Protein AF-A0A9N9H779-F1 (afdb_monomer)

Foldseek 3Di:
DPDFDEAELVNQQVQLDQQRFWAAAPQFIFGCSVLRPPPDDDDDDDDDPPVVVPPDHPQPPVGPVVSSVRGSHHCRVVCVVVPDDVVVVVVRVVGTRHGYDYPPPDPPVFDEDELVRQQVQLDQQRFWEAAPQFIFGCNVVQPVDPVHNPVSSVRTSHHCNVVVVVVPDDPVVVVVRVVRTRHGYDD

Structure (mmCIF, N/CA/C/O backbone):
data_AF-A0A9N9H779-F1
#
_entry.id   AF-A0A9N9H779-F1
#
loop_
_atom_site.group_PDB
_atom_site.id
_atom_site.type_symbol
_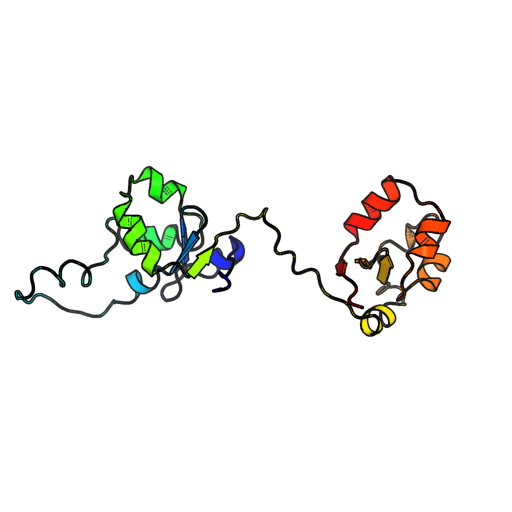atom_site.label_atom_id
_atom_site.label_alt_id
_atom_site.label_comp_id
_atom_site.label_asym_id
_atom_site.label_entity_id
_atom_site.label_seq_id
_atom_site.pdbx_PDB_ins_code
_atom_site.Cartn_x
_atom_site.Cartn_y
_atom_site.Cartn_z
_atom_site.occupancy
_atom_site.B_iso_or_equiv
_atom_site.auth_seq_id
_atom_site.auth_comp_id
_atom_site.auth_asym_id
_atom_site.auth_atom_id
_atom_site.pdbx_PDB_model_num
ATOM 1 N N . MET A 1 1 ? -19.522 -9.841 14.565 1.00 38.38 1 MET A N 1
ATOM 2 C CA . MET A 1 1 ? -18.150 -9.309 14.677 1.00 38.38 1 MET A CA 1
ATOM 3 C C . MET A 1 1 ? -18.164 -7.950 14.011 1.00 38.38 1 MET A C 1
ATOM 5 O O . MET A 1 1 ? -18.331 -7.900 12.802 1.00 38.38 1 MET A O 1
ATOM 9 N N . SER A 1 2 ? -18.152 -6.867 14.786 1.00 44.66 2 SER A N 1
ATOM 10 C CA . SER A 1 2 ? -18.157 -5.516 14.219 1.00 44.66 2 SER A CA 1
ATOM 11 C C . SER A 1 2 ? -16.781 -5.250 13.624 1.00 44.66 2 SER A C 1
ATOM 13 O O . SER A 1 2 ? -15.801 -5.189 14.363 1.00 44.66 2 SER A O 1
ATOM 15 N N . SER A 1 3 ? -16.699 -5.161 12.299 1.00 49.25 3 SER A N 1
ATOM 16 C CA . SER A 1 3 ? -15.492 -4.732 11.598 1.00 49.25 3 SER A CA 1
ATOM 17 C C . SER A 1 3 ? -15.140 -3.327 12.083 1.00 49.25 3 SER A C 1
ATOM 19 O O . SER A 1 3 ? -15.856 -2.374 11.780 1.00 49.25 3 SER A O 1
ATOM 21 N N . LYS A 1 4 ? -14.095 -3.200 12.905 1.00 65.44 4 LYS A N 1
ATOM 22 C CA . LYS A 1 4 ? -13.616 -1.893 13.359 1.00 65.44 4 LYS A CA 1
ATOM 23 C C . LYS A 1 4 ? -13.026 -1.160 12.161 1.00 65.44 4 LYS A C 1
ATOM 25 O O . LYS A 1 4 ? -12.203 -1.724 11.441 1.00 65.44 4 LYS A O 1
ATOM 30 N N . LYS A 1 5 ? -13.474 0.072 11.926 1.00 79.06 5 LYS A N 1
ATOM 31 C CA . LYS A 1 5 ? -12.928 0.922 10.868 1.00 79.06 5 LYS A CA 1
ATOM 32 C C . LYS A 1 5 ? -11.496 1.311 11.253 1.00 79.06 5 LYS A C 1
ATOM 34 O O . LYS A 1 5 ? -11.251 1.697 12.394 1.00 79.06 5 LYS A O 1
ATOM 39 N N . LEU A 1 6 ? -10.560 1.155 10.322 1.00 83.19 6 LEU A N 1
ATOM 40 C CA . LEU A 1 6 ? -9.177 1.594 10.491 1.00 83.19 6 LEU A CA 1
ATOM 41 C C . LEU A 1 6 ? -9.048 3.024 9.976 1.00 83.19 6 LEU A C 1
ATOM 43 O O . LEU A 1 6 ? -9.608 3.357 8.933 1.00 83.19 6 LEU A O 1
ATOM 47 N N . PHE A 1 7 ? -8.311 3.847 10.708 1.00 84.69 7 PHE A N 1
ATOM 48 C CA . PHE A 1 7 ? -8.101 5.252 10.390 1.00 84.69 7 PHE A CA 1
ATOM 49 C C . PHE A 1 7 ? -6.605 5.565 10.385 1.00 84.69 7 PHE A C 1
ATOM 51 O O . PHE A 1 7 ? -5.888 5.237 11.332 1.00 84.69 7 PHE A O 1
ATOM 58 N N . THR A 1 8 ? -6.132 6.195 9.312 1.00 84.00 8 THR A N 1
ATOM 59 C CA . THR A 1 8 ? -4.739 6.634 9.153 1.00 84.00 8 THR A CA 1
ATOM 60 C C . THR A 1 8 ? -4.580 8.084 9.598 1.00 84.00 8 THR A C 1
ATOM 62 O O . THR A 1 8 ? -5.557 8.820 9.665 1.00 84.00 8 THR A O 1
ATOM 65 N N . LEU A 1 9 ? -3.346 8.533 9.843 1.00 80.06 9 LEU A N 1
ATOM 66 C CA . LEU A 1 9 ? -3.072 9.949 10.137 1.00 80.06 9 LEU A CA 1
ATOM 67 C C . LEU A 1 9 ? -3.634 10.890 9.053 1.00 80.06 9 LEU A C 1
ATOM 69 O O . LEU A 1 9 ? -4.153 11.954 9.367 1.00 80.06 9 LEU A O 1
ATOM 73 N N . GLU A 1 10 ? -3.562 10.476 7.787 1.00 79.38 10 GLU A N 1
ATOM 74 C CA . GLU A 1 10 ? -4.091 11.248 6.663 1.00 79.38 10 GLU A CA 1
ATOM 75 C C . GLU A 1 10 ? -5.618 11.362 6.736 1.00 79.38 10 GLU A C 1
ATOM 77 O O . GLU A 1 10 ? -6.149 12.465 6.640 1.00 79.38 10 GLU A O 1
ATOM 82 N N . GLU A 1 11 ? -6.320 10.263 7.024 1.00 81.62 11 GLU A N 1
ATOM 83 C CA . GLU A 1 11 ? -7.774 10.276 7.224 1.00 81.62 11 GLU A CA 1
ATOM 84 C C . GLU A 1 11 ? -8.169 11.111 8.449 1.00 81.62 11 GLU A C 1
ATOM 86 O O . GLU A 1 11 ? -9.100 11.905 8.374 1.00 81.62 11 GLU A O 1
ATOM 91 N N . LEU A 1 12 ? -7.451 10.987 9.572 1.00 82.75 12 LEU A N 1
ATOM 92 C CA . LEU A 1 12 ? -7.703 11.817 10.753 1.00 82.75 12 LEU A CA 1
ATOM 93 C C . LEU A 1 12 ? -7.552 13.303 10.423 1.00 82.75 12 LEU A C 1
ATOM 95 O O . LEU A 1 12 ? -8.416 14.088 10.803 1.00 82.75 12 LEU A O 1
ATOM 99 N N . SER A 1 13 ? -6.518 13.683 9.669 1.00 79.31 13 SER A N 1
ATOM 100 C CA . SER A 1 13 ? -6.269 15.080 9.293 1.00 79.31 13 SER A CA 1
ATOM 101 C C . SER A 1 13 ? -7.383 15.719 8.454 1.00 79.31 13 SER A C 1
ATOM 103 O O . SER A 1 13 ? -7.452 16.939 8.372 1.00 79.31 13 SER A O 1
ATOM 105 N N . GLN A 1 14 ? -8.273 14.923 7.848 1.00 81.69 14 GLN A N 1
ATOM 106 C CA . GLN A 1 14 ? -9.459 15.422 7.139 1.00 81.69 14 GLN A CA 1
ATOM 107 C C . GLN A 1 14 ? -10.625 15.763 8.081 1.00 81.69 14 GLN A C 1
ATOM 109 O O . GLN A 1 14 ? -11.590 16.415 7.671 1.00 81.69 14 GLN A O 1
ATOM 114 N N . HIS A 1 15 ? -10.544 15.308 9.330 1.00 81.81 15 HIS A N 1
ATOM 115 C CA . HIS A 1 15 ? -11.543 15.458 10.379 1.00 81.81 15 HIS A CA 1
ATOM 116 C C . HIS A 1 15 ? -11.017 16.370 11.503 1.00 81.81 15 HIS A C 1
ATOM 118 O O . HIS A 1 15 ? -11.063 16.023 12.684 1.00 81.81 15 HIS A O 1
ATOM 124 N N . ASP A 1 16 ? -10.515 17.546 11.114 1.00 75.56 16 ASP A N 1
ATOM 125 C CA . ASP A 1 16 ? -9.978 18.601 11.984 1.00 75.56 16 ASP A CA 1
ATOM 126 C C . ASP A 1 16 ? -10.970 19.761 12.234 1.00 75.56 16 ASP A C 1
ATOM 128 O O . ASP A 1 16 ? -10.597 20.821 12.732 1.00 75.56 16 ASP A O 1
ATOM 132 N N . LYS A 1 17 ? -12.254 19.604 11.868 1.00 74.00 17 LYS A N 1
ATOM 133 C CA . LYS A 1 17 ? -13.209 20.728 11.769 1.00 74.00 17 LYS A CA 1
ATOM 134 C C . LYS A 1 17 ? -14.440 20.569 12.652 1.00 74.00 17 LYS A C 1
ATOM 136 O O . LYS A 1 17 ? -14.896 19.469 12.955 1.00 74.00 17 LYS A O 1
ATOM 141 N N . LYS A 1 18 ? -15.061 21.706 12.985 1.00 63.12 18 LYS A N 1
ATOM 142 C CA . LYS A 1 18 ? -16.346 21.774 13.698 1.00 63.12 18 LYS A CA 1
ATOM 143 C C . LYS A 1 18 ? -17.426 20.999 12.924 1.00 63.12 18 LYS A C 1
ATOM 145 O O . LYS A 1 18 ? -17.715 21.327 11.775 1.00 63.12 18 LYS A O 1
ATOM 150 N N . GLY A 1 19 ? -17.974 19.953 13.546 1.00 67.31 19 GLY A N 1
ATOM 151 C CA . GLY A 1 19 ? -18.925 19.003 12.945 1.00 67.31 19 GLY A CA 1
ATOM 152 C C . GLY A 1 19 ? -18.316 17.661 12.515 1.00 67.31 19 GLY A C 1
ATOM 153 O O . GLY A 1 19 ? -19.053 16.705 12.297 1.00 67.31 19 GLY A O 1
ATOM 154 N N . SER A 1 20 ? -16.987 17.551 12.432 1.00 75.25 20 SER A N 1
ATOM 155 C CA . SER A 1 20 ? -16.295 16.282 12.205 1.00 75.25 20 SER A CA 1
ATOM 156 C C . SER A 1 20 ? -14.881 16.352 12.779 1.00 75.25 20 SER A C 1
ATOM 158 O O . SER A 1 20 ? -13.942 16.707 12.073 1.00 75.25 20 SER A O 1
ATOM 160 N N . LEU A 1 21 ? -14.767 16.029 14.068 1.00 80.88 21 LEU A N 1
ATOM 161 C CA . LEU A 1 21 ? -13.553 16.172 14.865 1.00 80.88 21 LEU A CA 1
ATOM 162 C C . LEU A 1 21 ? -13.133 14.808 15.406 1.00 80.88 21 LEU A C 1
ATOM 164 O O . LEU A 1 21 ? -13.805 14.271 16.293 1.00 80.88 21 LEU A O 1
ATOM 168 N N . TYR A 1 22 ? -12.061 14.239 14.860 1.00 87.38 22 TYR A N 1
ATOM 169 C CA . TYR A 1 22 ? -11.562 12.923 15.258 1.00 87.38 22 TYR A CA 1
ATOM 170 C C . TYR A 1 22 ? -10.196 13.040 15.916 1.00 87.38 22 TYR A C 1
ATOM 172 O O . TYR A 1 22 ? -9.318 13.746 15.426 1.00 87.38 22 TYR A O 1
ATOM 180 N N . VAL A 1 23 ? -10.009 12.302 17.007 1.00 86.06 23 VAL A N 1
ATOM 181 C CA . VAL A 1 23 ? -8.747 12.263 17.747 1.00 86.06 23 VAL A CA 1
ATOM 182 C C . VAL A 1 23 ? -8.301 10.821 17.944 1.00 86.06 23 VAL A C 1
ATOM 184 O O . VAL A 1 23 ? -9.122 9.947 18.244 1.00 86.06 23 VAL A O 1
ATOM 187 N N . ALA A 1 24 ? -7.008 10.559 17.758 1.00 87.50 24 ALA A N 1
ATOM 188 C CA . ALA A 1 24 ? -6.412 9.270 18.076 1.00 87.50 24 ALA A CA 1
ATOM 189 C C . ALA A 1 24 ? -5.794 9.299 19.478 1.00 87.50 24 ALA A C 1
ATOM 191 O O . ALA A 1 24 ? -4.956 10.144 19.769 1.00 87.50 24 ALA A O 1
ATOM 192 N N . ILE A 1 25 ? -6.208 8.373 20.346 1.00 84.94 25 ILE A N 1
ATOM 193 C CA . ILE A 1 25 ? -5.664 8.211 21.700 1.00 84.94 25 ILE A CA 1
ATOM 194 C C . ILE A 1 25 ? -5.435 6.720 21.951 1.00 84.94 25 ILE A C 1
ATOM 196 O O . ILE A 1 25 ? -6.354 5.903 21.832 1.00 84.94 25 ILE A O 1
ATOM 200 N N . LYS A 1 26 ? -4.201 6.344 22.299 1.00 84.38 26 LYS A N 1
ATOM 201 C CA . LYS A 1 26 ? -3.774 4.960 22.574 1.00 84.38 26 LYS A CA 1
ATOM 202 C C . LYS A 1 26 ? -4.119 3.986 21.443 1.00 84.38 26 LYS A C 1
ATOM 204 O O . LYS A 1 26 ? -4.577 2.871 21.686 1.00 84.38 26 LYS A O 1
ATOM 209 N N . GLY A 1 27 ? -3.919 4.419 20.197 1.00 84.19 27 GLY A N 1
ATOM 210 C CA . GLY A 1 27 ? -4.180 3.591 19.017 1.00 84.19 27 GLY A CA 1
ATOM 211 C C . GLY A 1 27 ? -5.664 3.421 18.682 1.00 84.19 27 GLY A C 1
ATOM 212 O O . GLY A 1 27 ? -6.005 2.577 17.866 1.00 84.19 27 GLY A O 1
ATOM 213 N N . LYS A 1 28 ? -6.566 4.205 19.276 1.00 87.56 28 LYS A N 1
ATOM 214 C CA . LYS A 1 28 ? -8.003 4.191 18.973 1.00 87.56 28 LYS A CA 1
ATOM 215 C C . LYS A 1 28 ? -8.473 5.561 18.533 1.00 87.56 28 LYS A C 1
ATOM 217 O O . LYS A 1 28 ? -7.945 6.555 19.013 1.00 87.56 28 LYS A O 1
ATOM 222 N N . VAL A 1 29 ? -9.468 5.601 17.655 1.00 88.62 29 VAL A N 1
ATOM 223 C CA . VAL A 1 29 ? -10.046 6.851 17.154 1.00 88.62 29 VAL A CA 1
ATOM 224 C C . VAL A 1 29 ? -11.398 7.103 17.789 1.00 88.62 29 VAL A C 1
ATOM 226 O O . VAL A 1 29 ? -12.258 6.216 17.811 1.00 88.62 29 VAL A O 1
ATOM 229 N N . TYR A 1 30 ? -11.577 8.333 18.260 1.00 86.88 30 TYR A N 1
ATOM 230 C CA . TYR A 1 30 ? -12.773 8.794 18.945 1.00 86.88 30 TYR A CA 1
ATOM 231 C C . TYR A 1 30 ? -13.394 9.986 18.218 1.00 86.88 30 TYR A C 1
ATOM 233 O O . TYR A 1 30 ? -12.687 10.911 17.816 1.00 86.88 30 TYR A O 1
ATOM 241 N N . ASP A 1 31 ? -14.719 9.965 18.070 1.00 86.50 31 ASP A N 1
ATOM 242 C CA . ASP A 1 31 ? -15.492 11.097 17.557 1.00 86.50 31 ASP A CA 1
ATOM 243 C C . ASP A 1 31 ? -15.797 12.082 18.687 1.00 86.50 31 ASP A C 1
ATOM 245 O O . ASP A 1 31 ? -16.706 11.878 19.492 1.00 86.50 31 ASP A O 1
ATOM 249 N N . VAL A 1 32 ? -15.025 13.161 18.739 1.00 77.56 32 VAL A N 1
ATOM 250 C CA . VAL A 1 32 ? -15.167 14.237 19.728 1.00 77.56 32 VAL A CA 1
ATOM 251 C C . VAL A 1 32 ? -15.961 15.424 19.175 1.00 77.56 32 VAL A C 1
ATOM 253 O O . VAL A 1 32 ? -16.163 16.413 19.876 1.00 77.56 32 VAL A O 1
ATOM 256 N N . SER A 1 33 ? -16.493 15.319 17.949 1.00 76.12 33 SER A N 1
ATOM 257 C CA . SER A 1 33 ? -17.333 16.357 17.328 1.00 76.12 33 SER A CA 1
ATOM 258 C C . SER A 1 33 ? -18.551 16.727 18.182 1.00 76.12 33 SER A C 1
ATOM 260 O O . SER A 1 33 ? -18.916 17.899 18.267 1.00 76.12 33 SER A O 1
ATOM 262 N N . LYS A 1 34 ? -19.117 15.745 18.893 1.00 70.19 34 LYS A N 1
ATOM 263 C CA . LYS A 1 34 ? -20.264 15.913 19.800 1.00 70.19 34 LYS A CA 1
ATOM 264 C C . LYS A 1 34 ? -19.991 16.849 20.975 1.00 70.19 34 LYS A C 1
ATOM 266 O O . LYS A 1 34 ? -20.936 17.378 21.545 1.00 70.19 34 LYS A O 1
ATOM 271 N N . PHE A 1 35 ? -18.727 17.067 21.329 1.00 67.06 35 PHE A N 1
ATOM 272 C CA . PHE A 1 35 ? -18.348 18.010 22.381 1.00 67.06 35 PHE A CA 1
ATOM 273 C C . PHE A 1 35 ? -18.310 19.464 21.899 1.00 67.06 35 PHE A C 1
ATOM 275 O O . PHE A 1 35 ? -18.311 20.376 22.715 1.00 67.06 35 PHE A O 1
ATOM 282 N N . ILE A 1 36 ? -18.311 19.688 20.581 1.00 63.44 36 ILE A N 1
ATOM 283 C CA . ILE A 1 36 ? -18.201 21.019 19.966 1.00 63.44 36 ILE A CA 1
ATOM 284 C C . ILE A 1 36 ? -19.540 21.463 19.333 1.00 63.44 36 ILE A C 1
ATOM 286 O O . ILE A 1 36 ? -19.718 22.640 19.006 1.00 63.44 36 ILE A O 1
ATOM 290 N N . ASP A 1 37 ? -20.504 20.549 19.167 1.00 55.41 37 ASP A N 1
ATOM 291 C CA . ASP A 1 37 ? -21.746 20.802 18.419 1.00 55.41 37 ASP A CA 1
ATOM 292 C C . ASP A 1 37 ? -22.826 21.596 19.190 1.00 55.41 37 ASP A C 1
ATOM 294 O O . ASP A 1 37 ? -23.728 22.156 18.574 1.00 55.41 37 ASP A O 1
ATOM 298 N N . GLU A 1 38 ? -22.734 21.768 20.515 1.00 49.91 38 GLU A N 1
ATOM 299 C CA . GLU A 1 38 ? -23.814 22.401 21.296 1.00 49.91 38 GLU A CA 1
ATOM 300 C C . GLU A 1 38 ? -23.593 23.896 21.605 1.00 49.91 38 GLU A C 1
ATOM 302 O O . GLU A 1 38 ? -23.691 24.366 22.738 1.00 49.91 38 GLU A O 1
ATOM 307 N N . ALA A 1 39 ? -23.372 24.704 20.565 1.00 42.59 39 ALA A N 1
ATOM 308 C CA . ALA A 1 39 ? -23.595 26.150 20.658 1.00 42.59 39 ALA A CA 1
ATOM 309 C C . ALA A 1 39 ? -25.110 26.440 20.614 1.00 42.59 39 ALA A C 1
ATOM 311 O O . ALA A 1 39 ? -25.651 26.848 19.586 1.00 42.59 39 ALA A O 1
ATOM 312 N N . GLY A 1 40 ? -25.808 26.187 21.731 1.00 37.22 40 GLY A N 1
ATOM 313 C CA . GLY A 1 40 ? -27.273 26.131 21.746 1.00 37.22 40 GLY A CA 1
ATOM 314 C C . GLY A 1 40 ? -28.010 26.418 23.060 1.00 37.22 40 GLY A C 1
ATOM 315 O O . GLY A 1 40 ? -29.139 25.976 23.183 1.00 37.22 40 GLY A O 1
ATOM 316 N N . SER A 1 41 ? -27.468 27.222 23.986 1.00 43.16 41 SER A N 1
ATOM 317 C CA . SER A 1 41 ? -28.219 27.926 25.061 1.00 43.16 41 SER A CA 1
ATOM 318 C C . SER A 1 41 ? -29.001 27.095 26.116 1.00 43.16 41 SER A C 1
ATOM 320 O O . SER A 1 41 ? -30.107 26.644 25.842 1.00 43.16 41 SER A O 1
ATOM 322 N N . LYS A 1 42 ? -28.594 27.133 27.400 1.00 41.22 42 LYS A N 1
ATOM 323 C CA . LYS A 1 42 ? -29.321 27.796 28.526 1.00 41.22 42 LYS A CA 1
ATOM 324 C C . LYS A 1 42 ? -28.969 27.270 29.930 1.00 41.22 42 LYS A C 1
ATOM 326 O O . LYS A 1 42 ? -28.844 26.089 30.206 1.00 41.22 42 LYS A O 1
ATOM 331 N N . HIS A 1 43 ? -28.962 28.253 30.823 1.00 36.25 43 HIS A N 1
ATOM 332 C CA . HIS A 1 43 ? -28.923 28.260 32.283 1.00 36.25 43 HIS A CA 1
ATOM 333 C C . HIS A 1 43 ? -29.887 27.289 33.023 1.00 36.25 43 HIS A C 1
ATOM 335 O O . HIS A 1 43 ? -31.077 27.248 32.723 1.00 36.25 43 HIS A O 1
ATOM 341 N N . LEU A 1 44 ? -29.339 26.624 34.056 1.00 45.84 44 LEU A N 1
ATOM 342 C CA . LEU A 1 44 ? -29.881 26.200 35.371 1.00 45.84 44 LEU A CA 1
ATOM 343 C C . LEU A 1 44 ? -31.331 25.656 35.490 1.00 45.84 44 LEU A C 1
ATOM 345 O O . LEU A 1 44 ? -32.292 26.420 35.438 1.00 45.84 44 LEU A O 1
ATOM 349 N N . ASN A 1 45 ? -31.490 24.387 35.913 1.00 32.78 45 ASN A N 1
ATOM 350 C CA . ASN A 1 45 ? -32.532 24.022 36.891 1.00 32.78 45 ASN A CA 1
ATOM 351 C C . ASN A 1 45 ? -32.165 22.789 37.747 1.00 32.78 45 ASN A C 1
ATOM 353 O O . ASN A 1 45 ? -31.861 21.700 37.268 1.00 32.78 45 ASN A O 1
ATOM 357 N N . GLN A 1 46 ? -32.233 23.010 39.053 1.00 42.81 46 GLN A N 1
ATOM 358 C CA . GLN A 1 46 ? -31.952 22.141 40.184 1.00 42.81 46 GLN A CA 1
ATOM 359 C C . GLN A 1 46 ? -33.096 21.132 40.377 1.00 42.81 46 GLN A C 1
ATOM 361 O O . GLN A 1 46 ? -34.120 21.534 40.923 1.00 42.81 46 GLN A O 1
ATOM 366 N N . LYS A 1 47 ? -32.958 19.853 39.962 1.00 35.69 47 LYS A N 1
ATOM 367 C CA . LYS A 1 47 ? -33.767 18.736 40.535 1.00 35.69 47 LYS A CA 1
ATOM 368 C C . LYS A 1 47 ? -33.436 17.273 40.174 1.00 35.69 47 LYS A C 1
ATOM 370 O O . LYS A 1 47 ? -34.195 16.413 40.599 1.00 35.69 47 LYS A O 1
ATOM 375 N N . ASN A 1 48 ? -32.325 16.934 39.509 1.00 32.34 48 ASN A N 1
ATOM 376 C CA . ASN A 1 48 ? -31.920 15.519 39.351 1.00 32.34 48 ASN A CA 1
ATOM 377 C C . ASN A 1 48 ? -30.406 15.317 39.545 1.00 32.34 48 ASN A C 1
ATOM 379 O O . ASN A 1 48 ? -29.620 15.335 38.602 1.00 32.34 48 ASN A O 1
ATOM 383 N N . ALA A 1 49 ? -29.992 15.131 40.797 1.00 33.41 49 ALA A N 1
ATOM 384 C CA . ALA A 1 49 ? -28.608 15.268 41.258 1.00 33.41 49 ALA A CA 1
ATOM 385 C C . ALA A 1 49 ? -27.705 14.021 41.102 1.00 33.41 49 ALA A C 1
ATOM 387 O O . ALA A 1 49 ? -26.678 13.951 41.764 1.00 33.41 49 ALA A O 1
ATOM 388 N N . TYR A 1 50 ? -28.048 13.043 40.257 1.00 31.31 50 TYR A N 1
ATOM 389 C CA . TYR A 1 50 ? -27.172 11.869 40.047 1.00 31.31 50 TYR A CA 1
ATOM 390 C C . TYR A 1 50 ? -27.007 11.440 38.583 1.00 31.31 50 TYR A C 1
ATOM 392 O O . TYR A 1 50 ? -26.018 10.804 38.247 1.00 31.31 50 TYR A O 1
ATOM 400 N N . LEU A 1 51 ? -27.925 11.842 37.694 1.00 33.84 51 LEU A N 1
ATOM 401 C CA . LEU A 1 51 ? -27.852 11.546 36.254 1.00 33.84 51 LEU A CA 1
ATOM 402 C C . LEU A 1 51 ? -27.627 12.804 35.389 1.00 33.84 51 LEU A C 1
ATOM 404 O O . LEU A 1 51 ? -27.179 12.694 34.259 1.00 33.84 51 LEU A O 1
ATOM 408 N N . THR A 1 52 ? -27.846 14.004 35.944 1.00 31.14 52 THR A N 1
ATOM 409 C CA . THR A 1 52 ? -27.608 15.305 35.273 1.00 31.14 52 THR A CA 1
ATOM 410 C C . THR A 1 52 ? -26.208 15.877 35.554 1.00 31.14 52 THR A C 1
ATOM 412 O O . THR A 1 52 ? -25.914 17.004 35.174 1.00 31.14 52 THR A O 1
ATOM 415 N N . PHE A 1 53 ? -25.341 15.122 36.239 1.00 27.97 53 PHE A N 1
ATOM 416 C CA . PHE A 1 53 ? -23.927 15.480 36.426 1.00 27.97 53 PHE A CA 1
ATOM 417 C C . PHE A 1 53 ? -23.023 14.952 35.305 1.00 27.97 53 PHE A C 1
ATOM 419 O O . PHE A 1 53 ? -21.890 15.398 35.194 1.00 27.97 53 PHE A O 1
ATOM 426 N N . PHE A 1 54 ? -23.520 14.040 34.464 1.00 31.05 54 PHE A N 1
ATOM 427 C CA . PHE A 1 54 ? -22.711 13.365 33.448 1.00 31.05 54 PHE A CA 1
ATOM 428 C C . PHE A 1 54 ? -22.995 13.812 32.008 1.00 31.05 54 PHE A C 1
ATOM 430 O O . PHE A 1 54 ? -22.347 13.310 31.102 1.00 31.05 54 PHE A O 1
ATOM 437 N N . THR A 1 55 ? -23.953 14.715 31.752 1.00 33.97 55 THR A N 1
ATOM 438 C CA . THR A 1 55 ? -24.434 14.941 30.370 1.00 33.97 55 THR A CA 1
ATOM 439 C C . THR A 1 55 ? -24.738 16.389 29.968 1.00 33.97 55 THR A C 1
ATOM 441 O O . THR A 1 55 ? -25.342 16.571 28.920 1.00 33.97 55 THR A O 1
ATOM 444 N N . SER A 1 56 ? -24.365 17.426 30.732 1.00 33.44 56 SER A N 1
ATOM 445 C CA . SER A 1 56 ? -24.721 18.815 30.347 1.00 33.44 56 SER A CA 1
ATOM 446 C C . SER A 1 56 ? -23.609 19.860 30.362 1.00 33.44 56 SER A C 1
ATOM 448 O O . SER A 1 56 ? -23.917 21.019 30.142 1.00 33.44 56 SER A O 1
ATOM 450 N N . ASN A 1 57 ? -22.346 19.490 30.561 1.00 39.47 57 ASN A N 1
ATOM 451 C CA . ASN A 1 57 ? -21.204 20.358 30.241 1.00 39.47 57 ASN A CA 1
ATOM 452 C C . ASN A 1 57 ? -19.983 19.470 30.009 1.00 39.47 57 ASN A C 1
ATOM 454 O O . ASN A 1 57 ? -19.080 19.422 30.840 1.00 39.47 57 ASN A O 1
ATOM 458 N N . TYR A 1 58 ? -19.946 18.735 28.899 1.00 44.53 58 TYR A N 1
ATOM 459 C CA . TYR A 1 58 ? -18.659 18.243 28.409 1.00 44.53 58 TYR A CA 1
ATOM 460 C C . TYR A 1 58 ? -17.908 19.389 27.718 1.00 44.53 58 TYR A C 1
ATOM 462 O O . TYR A 1 58 ? -17.547 19.319 26.548 1.00 44.53 58 TYR A O 1
ATOM 470 N N . GLU A 1 59 ? -17.689 20.472 28.459 1.00 46.25 59 GLU A N 1
ATOM 471 C CA . GLU A 1 59 ? -16.582 21.361 28.160 1.00 46.25 59 GLU A CA 1
ATOM 472 C C . GLU A 1 59 ? -15.335 20.594 28.585 1.00 46.25 59 GLU A C 1
ATOM 474 O O . GLU A 1 59 ? -15.151 20.263 29.760 1.00 46.25 59 GLU A O 1
ATOM 479 N N . HIS A 1 60 ? -14.514 20.220 27.607 1.00 52.03 60 HIS A N 1
ATOM 480 C CA . HIS A 1 60 ? -13.210 19.647 27.894 1.00 52.03 60 HIS A CA 1
ATOM 481 C C . HIS A 1 60 ? -12.470 20.613 28.837 1.00 52.03 60 HIS A C 1
ATOM 483 O O . HIS A 1 60 ? -12.453 21.811 28.554 1.00 52.03 60 HIS A O 1
ATOM 489 N N . PRO A 1 61 ? -11.873 20.160 29.955 1.00 55.25 61 PRO A N 1
ATOM 490 C CA . PRO A 1 61 ? -11.298 21.058 30.963 1.00 55.25 61 PRO A CA 1
ATOM 491 C C . PRO A 1 61 ? -10.151 21.936 30.429 1.00 55.25 61 PRO A C 1
ATOM 493 O O . PRO A 1 61 ? -9.797 22.924 31.065 1.00 55.25 61 PRO A O 1
ATOM 496 N N . GLY A 1 62 ? -9.597 21.602 29.257 1.00 54.53 62 GLY A N 1
ATOM 497 C CA . GLY A 1 62 ? -8.644 22.433 28.512 1.00 54.53 62 GLY A CA 1
ATOM 498 C C . GLY A 1 62 ? -9.264 23.420 27.505 1.00 54.53 62 GLY A C 1
ATOM 499 O O . GLY A 1 62 ? -8.520 24.094 26.805 1.00 54.53 62 GLY A O 1
ATOM 500 N N . GLY A 1 63 ? -10.594 23.520 27.410 1.00 59.59 63 GLY A N 1
ATOM 501 C CA . GLY A 1 63 ? -11.320 24.358 26.445 1.00 59.59 63 GLY A CA 1
ATOM 502 C C . GLY A 1 63 ? -11.583 23.686 25.089 1.00 59.59 63 GLY A C 1
ATOM 503 O O . GLY A 1 63 ? -11.097 22.591 24.811 1.00 59.59 63 GLY A O 1
ATOM 504 N N . GLU A 1 64 ? -12.369 24.342 24.225 1.00 60.47 64 GLU A N 1
ATOM 505 C CA . GLU A 1 64 ? -12.621 23.865 22.850 1.00 60.47 64 GLU A CA 1
ATOM 506 C C . GLU A 1 64 ? -11.368 23.952 21.960 1.00 60.47 64 GLU A C 1
ATOM 508 O O . GLU A 1 64 ? -11.196 23.151 21.043 1.00 60.47 64 GLU A O 1
ATOM 513 N N . GLU A 1 65 ? -10.470 24.894 22.262 1.00 60.28 65 GLU A N 1
ATOM 514 C CA . GLU A 1 65 ? -9.281 25.206 21.462 1.00 60.28 65 GLU A CA 1
ATOM 515 C C . GLU A 1 65 ? -8.270 24.051 21.446 1.00 60.28 65 GLU A C 1
ATOM 517 O O . GLU A 1 65 ? -7.731 23.721 20.393 1.00 60.28 65 GLU A O 1
ATOM 522 N N . VAL A 1 66 ? -8.087 23.361 22.578 1.00 67.12 66 VAL A N 1
ATOM 523 C CA . VAL A 1 66 ? -7.167 22.212 22.654 1.00 67.12 66 VAL A CA 1
ATOM 524 C C . VAL A 1 66 ? -7.683 20.999 21.885 1.00 67.12 66 VAL A C 1
ATOM 526 O O . VAL A 1 66 ? -6.892 20.228 21.357 1.00 67.12 66 VAL A O 1
ATOM 529 N N . LEU A 1 67 ? -9.008 20.834 21.783 1.00 67.94 67 LEU A N 1
ATOM 530 C CA . LEU A 1 67 ? -9.593 19.746 20.998 1.00 67.94 67 LEU A CA 1
ATOM 531 C C . LEU A 1 67 ? -9.433 19.985 19.499 1.00 67.94 67 LEU A C 1
ATOM 533 O O . LEU A 1 67 ? -9.311 19.020 18.757 1.00 67.94 67 LEU A O 1
ATOM 537 N N . LEU A 1 68 ? -9.445 21.247 19.063 1.00 71.75 68 LEU A N 1
ATOM 538 C CA . LEU A 1 68 ? -9.224 21.641 17.671 1.00 71.75 68 LEU A CA 1
ATOM 539 C C . LEU A 1 68 ? -7.749 21.525 17.265 1.00 71.75 68 LEU A C 1
ATOM 541 O O . LEU A 1 68 ? -7.479 21.102 16.146 1.00 71.75 68 LEU A O 1
ATOM 545 N N . ASP A 1 69 ? -6.809 21.863 18.153 1.00 73.62 69 ASP A N 1
ATOM 546 C CA . ASP A 1 69 ? -5.368 21.750 17.859 1.00 73.62 69 ASP A CA 1
ATOM 547 C C . ASP A 1 69 ? -4.905 20.287 17.746 1.00 73.62 69 ASP A C 1
ATOM 549 O O . ASP A 1 69 ? -4.112 19.934 16.867 1.00 73.62 69 ASP A O 1
ATOM 553 N N . GLU A 1 70 ? -5.481 19.424 18.587 1.00 76.50 70 GLU A N 1
ATOM 554 C CA . GLU A 1 70 ? -5.208 17.984 18.610 1.00 76.50 70 GLU A CA 1
ATOM 555 C C . GLU A 1 70 ? -6.102 17.180 17.655 1.00 76.50 70 GLU A C 1
ATOM 557 O O . GLU A 1 70 ? -5.930 15.967 17.480 1.00 76.50 70 GLU A O 1
ATOM 562 N N . ALA A 1 71 ? -7.055 17.845 17.001 1.00 79.88 71 ALA A N 1
ATOM 563 C CA . ALA A 1 71 ? -7.897 17.211 16.008 1.00 79.88 71 ALA A CA 1
ATOM 564 C C . ALA A 1 71 ? -7.070 16.755 14.810 1.00 79.88 71 ALA A C 1
ATOM 566 O O . ALA A 1 71 ? -6.152 17.420 14.329 1.00 79.88 71 ALA A O 1
ATOM 567 N N . GLY A 1 72 ? -7.416 15.578 14.313 1.00 81.19 72 GLY A N 1
ATOM 568 C CA . GLY A 1 72 ? -6.739 14.987 13.179 1.00 81.19 72 GLY A CA 1
ATOM 569 C C . GLY A 1 72 ? -5.322 14.483 13.468 1.00 81.19 72 GLY A C 1
ATOM 570 O O . GLY A 1 72 ? -4.596 14.138 12.533 1.00 81.19 72 GLY A O 1
ATOM 571 N N . ARG A 1 73 ? -4.925 14.412 14.744 1.00 82.50 73 ARG A N 1
ATOM 572 C CA . ARG A 1 73 ? -3.605 13.952 15.188 1.00 82.50 73 ARG A CA 1
ATOM 573 C C . ARG A 1 73 ? -3.704 12.822 16.216 1.00 82.50 73 ARG A C 1
ATOM 575 O O . ARG A 1 73 ? -4.779 12.444 16.685 1.00 82.50 73 ARG A O 1
ATOM 582 N N . ASP A 1 74 ? -2.539 12.251 16.514 1.00 85.25 74 ASP A N 1
ATOM 583 C CA . ASP A 1 74 ? -2.333 11.321 17.623 1.00 85.25 74 ASP A CA 1
ATOM 584 C C . ASP A 1 74 ? -2.105 12.115 18.911 1.00 85.25 74 ASP A C 1
ATOM 586 O O . ASP A 1 74 ? -0.977 12.485 19.225 1.00 85.25 74 ASP A O 1
ATOM 590 N N . ALA A 1 75 ? -3.185 12.360 19.649 1.00 81.94 75 ALA A N 1
ATOM 591 C CA . ALA A 1 75 ? -3.179 13.068 20.927 1.00 81.94 75 ALA A CA 1
ATOM 592 C C . ALA A 1 75 ? -2.841 12.144 22.107 1.00 81.94 75 ALA A C 1
ATOM 594 O O . ALA A 1 75 ? -3.112 12.472 23.261 1.00 81.94 75 ALA A O 1
ATOM 595 N N . THR A 1 76 ? -2.296 10.950 21.839 1.00 82.88 76 THR A N 1
ATOM 596 C CA . THR A 1 76 ? -1.900 9.995 22.881 1.00 82.88 76 THR A CA 1
ATOM 597 C C . THR A 1 76 ? -0.931 10.641 23.870 1.00 82.88 76 THR A C 1
ATOM 599 O O . THR A 1 76 ? -1.150 10.550 25.074 1.00 82.88 76 THR A O 1
ATOM 602 N N . ASP A 1 77 ? 0.086 11.339 23.361 1.00 76.56 77 ASP A N 1
ATOM 603 C CA . ASP A 1 77 ? 1.107 11.997 24.182 1.00 76.56 77 ASP A CA 1
ATOM 604 C C . ASP A 1 77 ? 0.506 13.155 24.996 1.00 76.56 77 ASP A C 1
ATOM 606 O O . ASP A 1 77 ? 0.648 13.186 26.215 1.00 76.56 77 ASP A O 1
ATOM 610 N N . ALA A 1 78 ? -0.289 14.021 24.355 1.00 75.75 78 ALA A N 1
ATOM 611 C CA . ALA A 1 78 ? -0.976 15.132 25.016 1.00 75.75 78 ALA A CA 1
ATOM 612 C C . ALA A 1 78 ? -1.949 14.659 26.113 1.00 75.75 78 ALA A C 1
ATOM 614 O O . ALA A 1 78 ? -2.046 15.265 27.179 1.00 75.75 78 ALA A O 1
ATOM 615 N N . PHE A 1 79 ? -2.654 13.549 25.887 1.00 74.50 79 PHE A N 1
ATOM 616 C CA . PHE A 1 79 ? -3.573 12.973 26.866 1.00 74.50 79 PHE A CA 1
ATOM 617 C C . PHE A 1 79 ? -2.843 12.401 28.093 1.00 74.50 79 PHE A C 1
ATOM 619 O O . PHE A 1 79 ? -3.336 12.515 29.219 1.00 74.50 79 PHE A O 1
ATOM 626 N N . GLU A 1 80 ? -1.680 11.776 27.884 1.00 74.00 80 GLU A N 1
ATOM 627 C CA . GLU A 1 80 ? -0.861 11.203 28.956 1.00 74.00 80 GLU A CA 1
ATOM 628 C C . GLU A 1 80 ? -0.079 12.273 29.733 1.00 74.00 80 GLU A C 1
ATOM 630 O O . GLU A 1 80 ? -0.001 12.174 30.958 1.00 74.00 80 GLU A O 1
ATOM 635 N N . ASP A 1 81 ? 0.415 13.319 29.061 1.00 71.81 81 ASP A N 1
ATOM 636 C CA . ASP A 1 81 ? 1.148 14.439 29.674 1.00 71.81 81 ASP A CA 1
ATOM 637 C C . ASP A 1 81 ? 0.264 15.256 30.632 1.00 71.81 81 ASP A C 1
ATOM 639 O O . ASP A 1 81 ? 0.677 15.608 31.738 1.00 71.81 81 ASP A O 1
ATOM 643 N N . VAL A 1 82 ? -1.006 15.459 30.267 1.00 70.62 82 VAL A N 1
ATOM 644 C CA . VAL A 1 82 ? -1.995 16.155 31.110 1.00 70.62 82 VAL A CA 1
ATOM 645 C C . VAL A 1 82 ? -2.445 15.299 32.309 1.00 70.62 82 VAL A C 1
ATOM 647 O O . VAL A 1 82 ? -2.954 15.830 33.299 1.00 70.62 82 VAL A O 1
ATOM 650 N N . GLY A 1 83 ? -2.237 13.977 32.273 1.00 65.00 83 GLY A N 1
ATOM 651 C CA . GLY A 1 83 ? -2.547 13.080 33.389 1.00 65.00 83 GLY A CA 1
ATOM 652 C C . GLY A 1 83 ? -4.034 12.737 33.537 1.00 65.00 83 GLY A C 1
ATOM 653 O O . GLY A 1 83 ? -4.527 12.573 34.656 1.00 65.00 83 GLY A O 1
ATOM 654 N N . HIS A 1 84 ? -4.771 12.615 32.429 1.00 68.31 84 HIS A N 1
ATOM 655 C CA . HIS A 1 84 ? -6.165 12.169 32.472 1.00 68.31 84 HIS A CA 1
ATOM 656 C C . HIS A 1 84 ? -6.289 10.762 33.093 1.00 68.31 84 HIS A C 1
ATOM 658 O O . HIS A 1 84 ? -5.629 9.811 32.676 1.00 68.31 84 HIS A O 1
ATOM 664 N N . SER A 1 85 ? -7.157 10.621 34.101 1.00 68.06 85 SER A N 1
ATOM 665 C CA . SER A 1 85 ? -7.419 9.343 34.781 1.00 68.06 85 SER A CA 1
ATOM 666 C C . SER A 1 85 ? -8.113 8.331 33.856 1.00 68.06 85 SER A C 1
ATOM 668 O O . SER A 1 85 ? -8.770 8.709 32.887 1.00 68.06 85 SER A O 1
ATOM 670 N N . GLU A 1 86 ? -8.022 7.034 34.171 1.00 69.25 86 GLU A N 1
ATOM 671 C CA . GLU A 1 86 ? -8.641 5.950 33.381 1.00 69.25 86 GLU A CA 1
ATOM 672 C C . GLU A 1 86 ? -10.165 6.119 33.204 1.00 69.25 86 GLU A C 1
ATOM 674 O O . GLU A 1 86 ? -10.724 5.710 32.186 1.00 69.25 86 GLU A O 1
ATOM 679 N N . GLU A 1 87 ? -10.823 6.815 34.133 1.00 68.81 87 GLU A N 1
ATOM 680 C CA . GLU A 1 87 ? -12.241 7.196 34.066 1.00 68.81 87 GLU A CA 1
ATOM 681 C C . GLU A 1 87 ? -12.561 8.093 32.850 1.00 68.81 87 GLU A C 1
ATOM 683 O O . GLU A 1 87 ? -13.632 7.985 32.251 1.00 68.81 87 GLU A O 1
ATOM 688 N N . ALA A 1 88 ? -11.617 8.933 32.408 1.00 69.62 88 ALA A N 1
ATOM 689 C CA . ALA A 1 88 ? -11.772 9.742 31.196 1.00 69.62 88 ALA A CA 1
ATOM 690 C C . ALA A 1 88 ? -11.758 8.875 29.924 1.00 69.62 88 ALA A C 1
ATOM 692 O O . ALA A 1 88 ? -12.476 9.157 28.963 1.00 69.62 88 ALA A O 1
ATOM 693 N N . LEU A 1 89 ? -11.005 7.769 29.931 1.00 71.38 89 LEU A N 1
ATOM 694 C CA . LEU A 1 89 ? -11.021 6.795 28.837 1.00 71.38 89 LEU A CA 1
ATOM 695 C C . LEU A 1 89 ? -12.340 6.013 28.787 1.0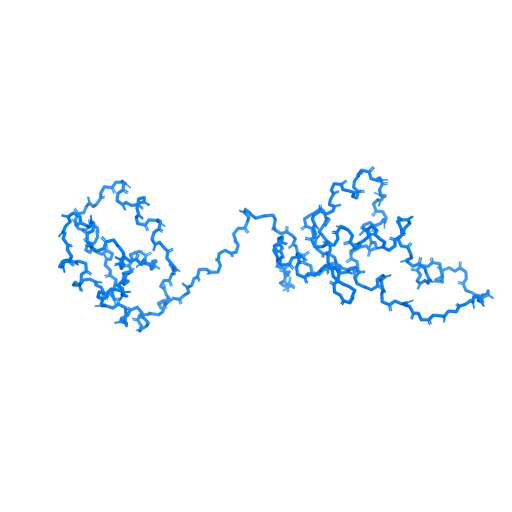0 71.38 89 LEU A C 1
ATOM 697 O O . LEU A 1 89 ? -12.761 5.618 27.702 1.00 71.38 89 LEU A O 1
ATOM 701 N N . GLU A 1 90 ? -13.015 5.783 29.919 1.00 76.00 90 GLU A N 1
ATOM 702 C CA . GLU A 1 90 ? -14.338 5.138 29.926 1.00 76.00 90 GLU A CA 1
ATOM 703 C C . GLU A 1 90 ? -15.400 5.967 29.213 1.00 76.00 90 GLU A C 1
ATOM 705 O O . GLU A 1 90 ? -16.231 5.416 28.492 1.00 76.00 90 GLU A O 1
ATOM 710 N N . ILE A 1 91 ? -15.322 7.287 29.336 1.00 73.00 91 ILE A N 1
ATOM 711 C CA . ILE A 1 91 ? -16.185 8.205 28.597 1.00 73.00 91 ILE A CA 1
ATOM 712 C C . ILE A 1 91 ? -15.873 8.124 27.097 1.00 73.00 91 ILE A C 1
ATOM 714 O O . ILE A 1 91 ? -16.781 7.979 26.275 1.00 73.00 91 ILE A O 1
ATOM 718 N N . LEU A 1 92 ? -14.585 8.159 26.740 1.00 74.56 92 LEU A N 1
ATOM 719 C CA . LEU A 1 92 ? -14.136 8.072 25.350 1.00 74.56 92 LEU A CA 1
ATOM 720 C C . LEU A 1 92 ? -14.519 6.737 24.702 1.00 74.56 92 LEU A C 1
ATOM 722 O O . LEU A 1 92 ? -14.865 6.720 23.527 1.00 74.56 92 LEU A O 1
ATOM 726 N N . LYS A 1 93 ? -14.576 5.624 25.446 1.00 77.50 93 LYS A N 1
ATOM 727 C CA . LYS A 1 93 ? -15.056 4.333 24.910 1.00 77.50 93 LYS A CA 1
ATOM 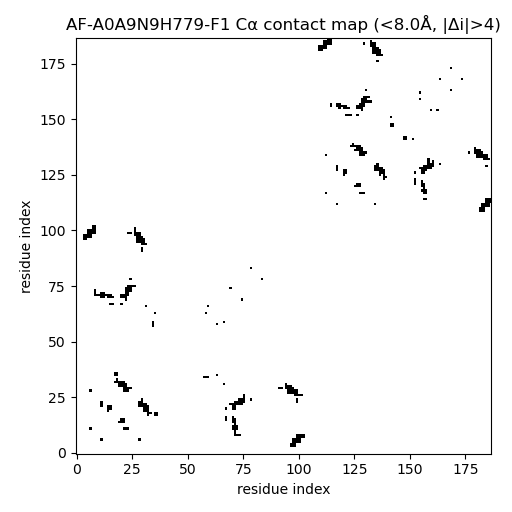728 C C . LYS A 1 93 ? -16.450 4.424 24.278 1.00 77.50 93 LYS A C 1
ATOM 730 O O . LYS A 1 93 ? -16.712 3.691 23.330 1.00 77.50 93 LYS A O 1
ATOM 735 N N . GLY A 1 94 ? -17.326 5.312 24.758 1.00 79.75 94 GLY A N 1
ATOM 736 C CA . GLY A 1 94 ? -18.646 5.551 24.156 1.00 79.75 94 GLY A CA 1
ATOM 737 C C . GLY A 1 94 ? -18.604 6.269 22.799 1.00 79.75 94 GLY A C 1
ATOM 738 O O . GLY A 1 94 ? -19.603 6.287 22.081 1.00 79.75 94 GLY A O 1
ATOM 739 N N . LEU A 1 95 ? -17.454 6.844 22.448 1.00 79.56 95 LEU A N 1
ATOM 740 C CA . LEU A 1 95 ? -17.190 7.612 21.232 1.00 79.56 95 LEU A CA 1
ATOM 741 C C . LEU A 1 95 ? -16.198 6.907 20.293 1.00 79.56 95 LEU A C 1
ATOM 743 O O . LEU A 1 95 ? -15.803 7.491 19.288 1.00 79.56 95 LEU A O 1
ATOM 747 N N . GLU A 1 96 ? -15.782 5.672 20.607 1.00 86.56 96 GLU A N 1
ATOM 748 C CA . GLU A 1 96 ? -14.876 4.877 19.767 1.00 86.56 96 G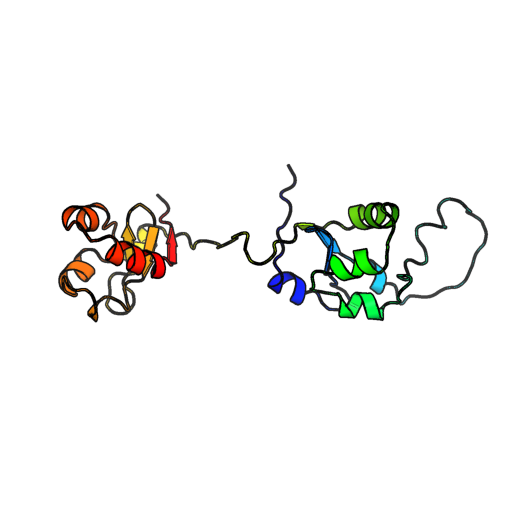LU A CA 1
ATOM 749 C C . GLU A 1 96 ? -15.523 4.637 18.395 1.00 86.56 96 GLU A C 1
ATOM 751 O O . GLU A 1 96 ? -16.543 3.955 18.284 1.00 86.56 96 GLU A O 1
ATOM 756 N N . ILE A 1 97 ? -14.907 5.176 17.343 1.00 86.06 97 ILE A N 1
ATOM 757 C CA . ILE A 1 97 ? -15.335 4.970 15.953 1.00 86.06 97 ILE A CA 1
ATOM 758 C C . ILE A 1 97 ? -14.418 4.008 15.196 1.00 86.06 97 ILE A C 1
ATOM 760 O O . ILE A 1 97 ? -14.800 3.498 14.139 1.00 86.06 97 ILE A O 1
ATOM 764 N N . GLY A 1 98 ? -13.221 3.731 15.721 1.00 86.81 98 GLY A N 1
ATOM 765 C CA . GLY A 1 98 ? -12.268 2.851 15.059 1.00 86.81 98 GLY A CA 1
ATOM 766 C C . GLY A 1 98 ? -10.912 2.731 15.741 1.00 86.81 98 GLY A C 1
ATOM 767 O O . GLY A 1 98 ? -10.724 3.146 16.883 1.00 86.81 98 GLY A O 1
ATOM 768 N N . GLU A 1 99 ? -9.966 2.141 15.018 1.00 86.75 99 GLU A N 1
ATOM 769 C CA . GLU A 1 99 ? -8.582 1.949 15.456 1.00 86.75 99 GLU A CA 1
ATOM 770 C C . GLU A 1 99 ? -7.641 2.844 14.640 1.00 86.75 99 GLU A C 1
ATOM 772 O O . GLU A 1 99 ? -7.782 2.965 13.420 1.00 86.75 99 GLU A O 1
ATOM 777 N N . PHE A 1 100 ? -6.707 3.498 15.327 1.00 86.06 100 PHE A N 1
ATOM 778 C CA . PHE A 1 100 ? -5.705 4.359 14.718 1.00 86.06 100 PHE A CA 1
ATOM 779 C C . PHE A 1 100 ? -4.507 3.526 14.281 1.00 86.06 100 PHE A C 1
ATOM 781 O O . PHE A 1 100 ? -3.819 2.914 15.099 1.00 86.06 100 PHE A O 1
ATOM 788 N N . VAL A 1 101 ? -4.225 3.557 12.984 1.00 80.00 101 VAL A N 1
ATOM 789 C CA . VAL A 1 101 ? -3.044 2.933 12.401 1.00 80.00 101 VAL A CA 1
ATOM 790 C C . VAL A 1 101 ? -2.010 4.008 12.085 1.00 80.00 101 VAL A C 1
ATOM 792 O O . VAL A 1 101 ? -2.100 4.745 11.100 1.00 80.00 101 VAL A O 1
ATOM 795 N N . LYS A 1 102 ? -0.976 4.086 12.930 1.00 65.19 102 LYS A N 1
ATOM 796 C CA . LYS A 1 102 ? 0.249 4.831 12.611 1.00 65.19 102 LYS A CA 1
ATOM 797 C C . LYS A 1 102 ? 0.820 4.234 11.325 1.00 65.19 102 LYS A C 1
ATOM 799 O O . LYS A 1 102 ? 0.811 3.011 11.206 1.00 65.19 102 LYS A O 1
ATOM 804 N N . ALA A 1 103 ? 1.260 5.081 10.388 1.00 56.19 103 ALA A N 1
ATOM 805 C CA . ALA A 1 103 ? 1.596 4.799 8.979 1.00 56.19 103 ALA A CA 1
ATOM 806 C C . ALA A 1 103 ? 2.693 3.728 8.730 1.00 56.19 103 ALA A C 1
ATOM 808 O O . ALA A 1 103 ? 3.689 3.956 8.056 1.00 56.19 103 ALA A O 1
ATOM 809 N N . SER A 1 104 ? 2.502 2.541 9.288 1.00 48.75 104 SER A N 1
ATOM 810 C CA . SER A 1 104 ? 3.369 1.367 9.240 1.00 48.75 104 SER A CA 1
ATOM 811 C C . SER A 1 104 ? 2.559 0.059 9.332 1.00 48.75 104 SER A C 1
ATOM 813 O O . SER A 1 104 ? 3.072 -1.005 9.000 1.00 48.75 104 SER A O 1
ATOM 815 N N . ALA A 1 105 ? 1.267 0.106 9.693 1.00 47.94 105 ALA A N 1
ATOM 816 C CA . ALA A 1 105 ? 0.354 -1.027 9.524 1.00 47.94 105 ALA A CA 1
ATOM 817 C C . ALA A 1 105 ? -0.455 -0.857 8.227 1.00 47.94 105 ALA A C 1
ATOM 819 O O . ALA A 1 105 ? -1.449 -0.139 8.156 1.00 47.94 105 ALA A O 1
ATOM 820 N N . THR A 1 106 ? 0.046 -1.494 7.176 1.00 43.09 106 THR A N 1
ATOM 821 C CA . THR A 1 106 ? -0.455 -1.518 5.801 1.00 43.09 106 THR A CA 1
ATOM 822 C C . THR A 1 106 ? -1.954 -1.829 5.687 1.00 43.09 106 THR A C 1
ATOM 824 O O . THR A 1 106 ? -2.362 -2.984 5.772 1.00 43.09 106 THR A O 1
ATOM 827 N N . MET A 1 107 ? -2.756 -0.825 5.338 1.00 49.69 107 MET A N 1
ATOM 828 C CA . MET A 1 107 ? -3.803 -0.987 4.325 1.00 49.69 107 MET A CA 1
ATOM 829 C C . MET A 1 107 ? -3.262 -0.408 3.016 1.00 49.69 107 MET A C 1
ATOM 831 O O . MET A 1 107 ? -3.685 0.641 2.543 1.00 49.69 107 MET A O 1
ATOM 835 N N . SER A 1 108 ? -2.289 -1.096 2.413 1.00 50.81 108 SER A N 1
ATOM 836 C CA . SER A 1 108 ? -2.175 -1.002 0.962 1.00 50.81 108 SER A CA 1
ATOM 837 C C . SER A 1 108 ? -3.398 -1.724 0.429 1.00 50.81 108 SER A C 1
ATOM 839 O O . SER A 1 108 ? -3.433 -2.954 0.428 1.00 50.81 108 SER A O 1
ATOM 841 N N . SER A 1 109 ? -4.420 -0.971 0.029 1.00 57.12 109 SER A N 1
ATOM 842 C CA . SER A 1 109 ? -5.447 -1.467 -0.881 1.00 57.12 109 SER A CA 1
ATOM 843 C C . SER A 1 109 ? -4.731 -1.890 -2.161 1.00 57.12 109 SER A C 1
ATOM 845 O O . SER A 1 109 ? -4.603 -1.103 -3.097 1.00 57.12 109 SER A O 1
ATOM 847 N N . LYS A 1 110 ? -4.158 -3.101 -2.166 1.00 67.88 110 LYS A N 1
ATOM 848 C CA . LYS A 1 110 ? -3.553 -3.687 -3.355 1.00 67.88 110 LYS A CA 1
ATOM 849 C C . LYS A 1 110 ? -4.642 -3.706 -4.402 1.00 67.88 110 LYS A C 1
ATOM 851 O O . LYS A 1 110 ? -5.710 -4.278 -4.186 1.00 67.88 110 LYS A O 1
ATOM 856 N N . LYS A 1 111 ? -4.386 -3.015 -5.503 1.00 84.38 111 LYS A N 1
ATOM 857 C CA . LYS A 1 111 ? -5.335 -2.935 -6.597 1.00 84.38 111 LYS A CA 1
ATOM 858 C C . LYS A 1 111 ? -5.532 -4.357 -7.124 1.00 84.38 111 LYS A C 1
ATOM 860 O O . LYS A 1 111 ? -4.556 -5.050 -7.401 1.00 84.38 111 LYS A O 1
ATOM 865 N N . LEU A 1 112 ? -6.775 -4.820 -7.148 1.00 89.62 112 LEU A N 1
ATOM 866 C CA . LEU A 1 112 ? -7.108 -6.145 -7.658 1.00 89.62 112 LEU A CA 1
ATOM 867 C C . LEU A 1 112 ? -7.290 -6.029 -9.164 1.00 89.62 112 LEU A C 1
ATOM 869 O O . LEU A 1 112 ? -7.958 -5.106 -9.623 1.00 89.62 112 LEU A O 1
ATOM 873 N N . PHE A 1 113 ? -6.692 -6.951 -9.903 1.00 91.56 113 PHE A N 1
ATOM 874 C CA . PHE A 1 113 ? -6.786 -7.013 -11.354 1.00 91.56 113 PHE A CA 1
ATOM 875 C C . PHE A 1 113 ? -7.368 -8.353 -11.763 1.00 91.56 113 PHE A C 1
ATOM 877 O O . PHE A 1 113 ? -6.956 -9.393 -11.255 1.00 91.56 113 PHE A O 1
ATOM 884 N N . THR A 1 114 ? -8.293 -8.335 -12.713 1.00 93.06 114 THR A N 1
ATOM 885 C CA . THR A 1 114 ? -8.736 -9.553 -13.403 1.00 93.06 114 THR A CA 1
ATOM 886 C C . THR A 1 114 ? -7.796 -9.891 -14.562 1.00 93.06 114 THR A C 1
ATOM 888 O O . THR A 1 114 ? -7.074 -9.027 -15.061 1.00 93.06 114 THR A O 1
ATOM 891 N N . PHE A 1 115 ? -7.843 -11.131 -15.059 1.00 91.31 115 PHE A N 1
ATOM 892 C CA . PHE A 1 115 ? -7.172 -11.485 -16.319 1.00 91.31 115 PHE A CA 1
ATOM 893 C C . PHE A 1 115 ? -7.633 -10.624 -17.501 1.00 91.31 115 PHE A C 1
ATOM 895 O O . PHE A 1 115 ? -6.840 -10.331 -18.393 1.00 91.31 115 PHE A O 1
ATOM 902 N N . GLU A 1 116 ? -8.904 -10.215 -17.509 1.00 91.50 116 GLU A N 1
ATOM 903 C CA . GLU A 1 116 ? -9.462 -9.381 -18.572 1.00 91.50 116 GLU A CA 1
ATOM 904 C C . GLU A 1 116 ? -8.854 -7.976 -18.551 1.00 91.50 116 GLU A C 1
ATOM 906 O O . GLU A 1 116 ? -8.416 -7.491 -19.592 1.00 91.50 116 GLU A O 1
ATOM 911 N N . GLU A 1 117 ? -8.732 -7.362 -17.369 1.00 90.94 117 GLU A N 1
ATOM 912 C CA . GLU A 1 117 ? -8.017 -6.091 -17.207 1.00 90.94 117 GLU A CA 1
ATOM 913 C C . GLU A 1 117 ? -6.536 -6.232 -17.546 1.00 90.94 117 GLU A C 1
ATOM 915 O O . GLU A 1 117 ? -6.006 -5.437 -18.319 1.00 90.94 117 GLU A O 1
ATOM 920 N N . LEU A 1 118 ? -5.867 -7.267 -17.031 1.00 93.25 118 LEU A N 1
ATOM 921 C CA . LEU A 1 118 ? -4.456 -7.513 -17.315 1.00 93.25 118 LEU A CA 1
ATOM 922 C C . LEU A 1 118 ? -4.204 -7.602 -18.828 1.00 93.25 118 LEU A C 1
ATOM 924 O O . LEU A 1 118 ? -3.306 -6.935 -19.337 1.00 93.25 118 LEU A O 1
ATOM 928 N N . SER A 1 119 ? -5.046 -8.330 -19.565 1.00 92.50 119 SER A N 1
ATOM 929 C CA . SER A 1 119 ? -4.927 -8.486 -21.018 1.00 92.50 119 SER A CA 1
ATOM 930 C C . SER A 1 119 ? -5.075 -7.177 -21.807 1.00 92.50 119 SER A C 1
ATOM 932 O O . SER A 1 119 ? -4.676 -7.140 -22.975 1.00 92.50 119 SER A O 1
ATOM 934 N N . GLN A 1 120 ? -5.634 -6.111 -21.224 1.00 93.25 120 GLN A N 1
ATOM 935 C CA . GLN A 1 120 ? -5.705 -4.789 -21.863 1.00 93.25 120 GLN A CA 1
ATOM 936 C C . GLN A 1 120 ? -4.370 -4.031 -21.801 1.00 93.25 120 GLN A C 1
ATOM 938 O O . GLN A 1 120 ? -4.140 -3.118 -22.598 1.00 93.25 120 GLN A O 1
ATOM 943 N N . HIS A 1 121 ? -3.475 -4.426 -20.896 1.00 93.25 121 HIS A N 1
ATOM 944 C CA . HIS A 1 121 ? -2.189 -3.784 -20.639 1.00 93.25 121 HIS A CA 1
ATOM 945 C C . HIS A 1 121 ? -1.041 -4.501 -21.359 1.00 93.25 121 HIS A C 1
ATOM 947 O O . HIS A 1 121 ? -0.096 -4.994 -20.742 1.00 93.25 121 HIS A O 1
ATOM 953 N N . ASN A 1 122 ? -1.132 -4.556 -22.689 1.00 91.44 122 ASN A N 1
ATOM 954 C CA . ASN A 1 122 ? -0.189 -5.261 -23.561 1.00 91.44 122 ASN A CA 1
ATOM 955 C C . ASN A 1 122 ? 0.538 -4.357 -24.576 1.00 91.44 122 ASN A C 1
ATOM 957 O O . ASN A 1 122 ? 0.978 -4.821 -25.628 1.00 91.44 122 ASN A O 1
ATOM 961 N N . LYS A 1 123 ? 0.647 -3.048 -24.307 1.00 87.88 123 LYS A N 1
ATOM 962 C CA . LYS A 1 123 ? 1.228 -2.072 -25.249 1.00 87.88 123 LYS A CA 1
ATOM 963 C C . LYS A 1 123 ? 2.337 -1.252 -24.612 1.00 87.88 123 LYS A C 1
ATOM 965 O O . LYS A 1 123 ? 2.316 -0.986 -23.417 1.00 87.88 123 LYS A O 1
ATOM 970 N N . LYS A 1 124 ? 3.266 -0.746 -25.430 1.00 80.56 124 LYS A N 1
ATOM 971 C CA . LYS A 1 124 ? 4.267 0.232 -24.973 1.00 80.56 124 LYS A CA 1
ATOM 972 C C . LYS A 1 124 ? 3.571 1.444 -24.333 1.00 80.56 124 LYS A C 1
ATOM 974 O O . LYS A 1 124 ? 2.738 2.085 -24.970 1.00 80.56 124 LYS A O 1
ATOM 979 N N . GLY A 1 125 ? 3.896 1.719 -23.068 1.00 83.12 125 GLY A N 1
ATOM 980 C CA . GLY A 1 125 ? 3.269 2.753 -22.232 1.00 83.12 125 GLY A CA 1
ATOM 981 C C . GLY A 1 125 ? 2.167 2.251 -21.289 1.00 83.12 125 GLY A C 1
ATOM 982 O O . GLY A 1 125 ? 1.800 2.966 -20.361 1.00 83.12 125 GLY A O 1
ATOM 983 N N . SER A 1 126 ? 1.660 1.035 -21.496 1.00 89.81 126 SER A N 1
ATOM 984 C CA . SER A 1 126 ? 0.736 0.355 -20.587 1.00 89.81 126 SER A CA 1
ATOM 985 C C . SER A 1 126 ? 0.944 -1.154 -20.708 1.00 89.81 126 SER A C 1
ATOM 987 O O . SER A 1 126 ? 0.254 -1.839 -21.467 1.00 89.81 126 SER A O 1
ATOM 989 N N . LEU A 1 127 ? 1.987 -1.628 -20.032 1.00 93.06 127 LEU A N 1
ATOM 990 C CA . LEU A 1 127 ? 2.568 -2.951 -20.185 1.00 93.06 127 LEU A CA 1
ATOM 991 C C . LEU A 1 127 ? 2.709 -3.613 -18.820 1.00 93.06 127 LEU A C 1
ATOM 993 O O . LEU A 1 127 ? 3.632 -3.306 -18.060 1.00 93.06 127 LEU A O 1
ATOM 997 N N . TYR A 1 128 ? 1.750 -4.475 -18.497 1.00 95.38 128 TYR A N 1
ATOM 998 C CA . TYR A 1 128 ? 1.670 -5.134 -17.198 1.00 95.38 128 TYR A CA 1
ATOM 999 C C . TYR A 1 128 ? 1.895 -6.629 -17.353 1.00 95.38 128 TYR A C 1
ATOM 1001 O O . TYR A 1 128 ? 1.532 -7.218 -18.367 1.00 95.38 128 TYR A O 1
ATOM 1009 N N . VAL A 1 129 ? 2.462 -7.251 -16.328 1.00 94.75 129 VAL A N 1
ATOM 1010 C CA . VAL A 1 129 ? 2.670 -8.702 -16.281 1.00 94.75 129 VAL A CA 1
ATOM 1011 C C . VAL A 1 129 ? 2.239 -9.243 -14.931 1.00 94.75 129 VAL A C 1
ATOM 1013 O O . VAL A 1 129 ? 2.413 -8.577 -13.906 1.00 94.75 129 VAL A O 1
ATOM 1016 N N . ALA A 1 130 ? 1.680 -10.450 -14.926 1.00 95.25 130 ALA A N 1
ATOM 1017 C CA . ALA A 1 130 ? 1.435 -11.186 -13.697 1.00 95.25 130 ALA A CA 1
ATOM 1018 C C . ALA A 1 130 ? 2.592 -12.148 -13.416 1.00 95.25 130 ALA A C 1
ATOM 1020 O O . ALA A 1 130 ? 2.991 -12.916 -14.285 1.00 95.25 130 ALA A O 1
ATOM 1021 N N . ILE A 1 131 ? 3.148 -12.102 -12.207 1.00 93.44 131 ILE A N 1
ATOM 1022 C CA . ILE A 1 131 ? 4.171 -13.051 -11.753 1.00 93.44 131 ILE A CA 1
ATOM 1023 C C . ILE A 1 131 ? 3.795 -13.515 -10.347 1.00 93.44 131 ILE A C 1
ATOM 1025 O O . ILE A 1 131 ? 3.682 -12.716 -9.418 1.00 93.44 131 ILE A O 1
ATOM 1029 N N . LYS A 1 132 ? 3.609 -14.826 -10.172 1.00 91.38 132 LYS A N 1
ATOM 1030 C CA . LYS A 1 132 ? 3.190 -15.469 -8.915 1.00 91.38 132 LYS A CA 1
ATOM 1031 C C . LYS A 1 132 ? 1.918 -14.842 -8.325 1.00 91.38 132 LYS A C 1
ATOM 1033 O O . LYS A 1 132 ? 1.841 -14.627 -7.117 1.00 91.38 132 LYS A O 1
ATOM 1038 N N . GLY A 1 133 ? 0.947 -14.525 -9.183 1.00 90.06 133 GLY A N 1
ATOM 1039 C CA . GLY A 1 133 ? -0.329 -13.924 -8.783 1.00 90.06 133 GLY A CA 1
ATOM 1040 C C . GLY A 1 133 ? -0.259 -12.436 -8.430 1.00 90.06 133 GLY A C 1
ATOM 1041 O O . GLY A 1 133 ? -1.245 -11.886 -7.962 1.00 90.06 133 GLY A O 1
ATOM 1042 N N . LYS A 1 134 ? 0.870 -11.758 -8.651 1.00 92.75 134 LYS A N 1
ATOM 1043 C CA . LYS A 1 134 ? 1.024 -10.312 -8.430 1.00 92.75 134 LYS A CA 1
ATOM 1044 C C . LYS A 1 134 ? 1.155 -9.576 -9.752 1.00 92.75 134 LYS A C 1
ATOM 1046 O O . LYS A 1 134 ? 1.770 -10.112 -10.667 1.00 92.75 134 LYS A O 1
ATOM 1051 N N . ILE A 1 135 ? 0.615 -8.362 -9.833 1.00 94.31 135 ILE A N 1
ATOM 1052 C CA . ILE A 1 135 ? 0.680 -7.529 -11.039 1.00 94.31 135 ILE A CA 1
ATOM 1053 C C . ILE A 1 135 ? 1.793 -6.499 -10.918 1.00 94.31 135 ILE A C 1
ATOM 1055 O O . ILE A 1 135 ? 1.886 -5.784 -9.916 1.00 94.31 135 ILE A O 1
ATOM 1059 N N . TYR A 1 136 ? 2.584 -6.392 -11.982 1.00 94.06 136 TYR A N 1
ATOM 1060 C CA . TYR A 1 136 ? 3.720 -5.488 -12.078 1.00 94.06 136 TYR A CA 1
ATOM 1061 C C . TYR A 1 136 ? 3.581 -4.556 -13.281 1.00 94.06 136 TYR A C 1
ATOM 1063 O O . TYR A 1 136 ? 3.322 -5.026 -14.389 1.00 94.06 136 TYR A O 1
ATOM 1071 N N . ASP A 1 137 ? 3.786 -3.252 -13.071 1.00 94.69 137 ASP A N 1
ATOM 1072 C CA . ASP A 1 137 ? 3.899 -2.277 -14.159 1.00 94.69 137 ASP A CA 1
ATOM 1073 C C . ASP A 1 137 ? 5.342 -2.201 -14.649 1.00 94.69 137 ASP A C 1
ATOM 1075 O O . ASP A 1 137 ? 6.202 -1.585 -14.022 1.00 94.69 137 ASP A O 1
ATOM 1079 N N . ILE A 1 138 ? 5.603 -2.801 -15.805 1.00 93.69 138 ILE A N 1
ATOM 1080 C CA . ILE A 1 138 ? 6.926 -2.785 -16.432 1.00 93.69 138 ILE A CA 1
ATOM 1081 C C . ILE A 1 138 ? 6.984 -1.800 -17.609 1.00 93.69 138 ILE A C 1
ATOM 1083 O O . ILE A 1 138 ? 7.974 -1.767 -18.338 1.00 93.69 138 ILE A O 1
ATOM 1087 N N . SER A 1 139 ? 5.970 -0.937 -17.773 1.00 91.81 139 SER A N 1
ATOM 1088 C CA . SER A 1 139 ? 5.888 0.045 -18.868 1.00 91.81 139 SER A CA 1
ATOM 1089 C C . SER A 1 139 ? 7.106 0.960 -18.955 1.00 91.81 139 SER A C 1
ATOM 1091 O O . SER A 1 139 ? 7.491 1.359 -20.048 1.00 91.81 139 SER A O 1
ATOM 1093 N N . LYS A 1 140 ? 7.692 1.312 -17.804 1.00 90.19 140 LYS A N 1
ATOM 1094 C CA . LYS A 1 140 ? 8.890 2.163 -17.713 1.00 90.19 140 LYS A CA 1
ATOM 1095 C C . LYS A 1 140 ? 10.193 1.373 -17.749 1.00 90.19 140 LYS A C 1
ATOM 1097 O O . LYS A 1 140 ? 11.232 1.946 -18.038 1.00 90.19 140 LYS A O 1
ATOM 1102 N N . PHE A 1 141 ? 10.129 0.082 -17.438 1.00 90.31 141 PHE A N 1
ATOM 1103 C CA . PHE A 1 141 ? 11.293 -0.794 -17.347 1.00 90.31 141 PHE A CA 1
ATOM 1104 C C . PHE A 1 141 ? 11.596 -1.511 -18.670 1.00 90.31 141 PHE A C 1
ATOM 1106 O O . PHE A 1 141 ? 12.651 -2.118 -18.820 1.00 90.31 141 PHE A O 1
ATOM 1113 N N . ILE A 1 142 ? 10.690 -1.432 -19.648 1.00 90.25 142 ILE A N 1
ATOM 1114 C CA . ILE A 1 142 ? 10.814 -2.133 -20.928 1.00 90.25 142 ILE A CA 1
ATOM 1115 C C . ILE A 1 142 ? 12.125 -1.841 -21.675 1.00 90.25 142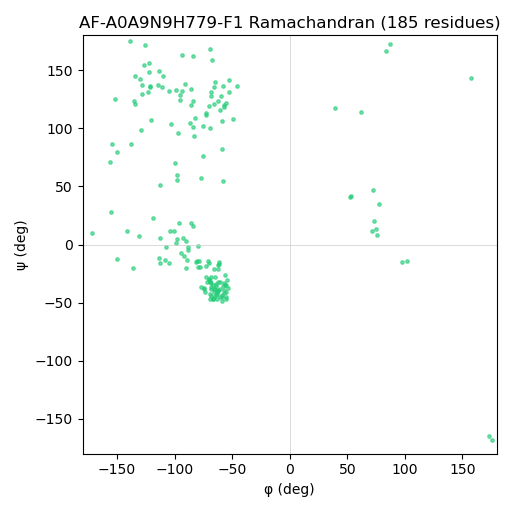 ILE A C 1
ATOM 1117 O O . ILE A 1 142 ? 12.728 -2.771 -22.208 1.00 90.25 142 ILE A O 1
ATOM 1121 N N . ASP A 1 143 ? 12.587 -0.588 -21.677 1.00 88.75 143 ASP A N 1
ATOM 1122 C CA . ASP A 1 143 ? 13.834 -0.174 -22.335 1.00 88.75 143 ASP A CA 1
ATOM 1123 C C . ASP A 1 143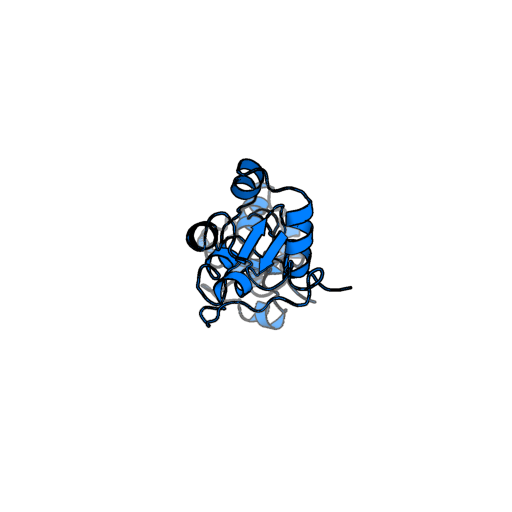 ? 15.092 -0.496 -21.504 1.00 88.75 143 ASP A C 1
ATOM 1125 O O . ASP A 1 143 ? 16.194 -0.560 -22.047 1.00 88.75 143 ASP A O 1
ATOM 1129 N N . GLU A 1 144 ? 14.943 -0.717 -20.195 1.00 89.94 144 GLU A N 1
ATOM 1130 C CA . GLU A 1 144 ? 16.046 -1.042 -19.277 1.00 89.94 144 GLU A CA 1
ATOM 1131 C C . GLU A 1 144 ? 16.234 -2.553 -19.084 1.00 89.94 144 GLU A C 1
ATOM 1133 O O . GLU A 1 144 ? 17.205 -2.995 -18.465 1.00 89.94 144 GLU A O 1
ATOM 1138 N N . HIS A 1 145 ? 15.322 -3.366 -19.620 1.00 90.19 145 HIS A N 1
ATOM 1139 C CA . HIS A 1 145 ? 15.361 -4.806 -19.444 1.00 90.19 145 HIS A CA 1
ATOM 1140 C C . HIS A 1 145 ? 16.529 -5.441 -20.223 1.00 90.19 145 HIS A C 1
ATOM 1142 O O . HIS A 1 145 ? 16.546 -5.393 -21.457 1.00 90.19 145 HIS A O 1
ATOM 1148 N N . PRO A 1 146 ? 17.483 -6.118 -19.550 1.00 89.50 146 PRO A N 1
ATOM 1149 C CA . PRO A 1 146 ? 18.664 -6.691 -20.202 1.00 89.50 146 PRO A CA 1
ATOM 1150 C C . PRO A 1 146 ? 18.338 -7.826 -21.187 1.00 89.50 146 PRO A C 1
ATOM 1152 O O . PRO A 1 146 ? 19.134 -8.100 -22.082 1.00 89.50 146 PRO A O 1
ATOM 1155 N N . GLY A 1 147 ? 17.170 -8.469 -21.058 1.00 86.31 147 GLY A N 1
ATOM 1156 C CA . GLY A 1 147 ? 16.662 -9.452 -22.025 1.00 86.31 147 GLY A CA 1
ATOM 1157 C C . GLY A 1 147 ? 16.013 -8.833 -23.271 1.00 86.31 147 GLY A C 1
ATOM 1158 O O . GLY A 1 147 ? 15.571 -9.563 -24.156 1.00 86.31 147 GLY A O 1
ATOM 1159 N N . GLY A 1 148 ? 15.952 -7.500 -23.347 1.00 89.06 148 GLY A N 1
ATOM 1160 C CA . GLY A 1 148 ? 15.311 -6.742 -24.415 1.00 89.06 148 GLY A CA 1
ATOM 1161 C C . GLY A 1 148 ? 13.801 -6.570 -24.229 1.00 89.06 148 GLY A C 1
ATOM 1162 O O . GLY A 1 148 ? 13.158 -7.245 -23.424 1.00 89.06 148 GLY A O 1
ATOM 1163 N N . GLU A 1 149 ? 13.226 -5.658 -25.013 1.00 90.62 149 GLU A N 1
ATOM 1164 C CA . GLU A 1 149 ? 11.796 -5.323 -24.968 1.00 90.62 149 GLU A CA 1
ATOM 1165 C C . GLU A 1 149 ? 10.885 -6.410 -25.560 1.00 90.62 149 GLU A C 1
ATOM 1167 O O . GLU A 1 149 ? 9.730 -6.539 -25.159 1.00 90.62 149 GLU A O 1
ATOM 1172 N N . VAL A 1 150 ? 11.397 -7.203 -26.508 1.00 88.69 150 VAL A N 1
ATOM 1173 C CA . VAL A 1 150 ? 10.600 -8.165 -27.289 1.00 88.69 150 VAL A CA 1
ATOM 1174 C C . VAL A 1 150 ? 10.010 -9.245 -26.389 1.00 88.69 150 VAL A C 1
ATOM 1176 O O . VAL A 1 150 ? 8.834 -9.569 -26.514 1.00 88.69 150 VAL A O 1
ATOM 1179 N N . VAL A 1 151 ? 10.805 -9.755 -25.446 1.00 90.88 151 VAL A N 1
ATOM 1180 C CA . VAL A 1 151 ? 10.360 -10.789 -24.500 1.00 90.88 151 VAL A CA 1
ATOM 1181 C C . VAL A 1 151 ? 9.330 -10.255 -23.505 1.00 90.88 151 VAL A C 1
ATOM 1183 O O . VAL A 1 151 ? 8.436 -10.984 -23.098 1.00 90.88 151 VAL A O 1
ATOM 1186 N N . LEU A 1 152 ? 9.413 -8.970 -23.148 1.00 91.44 152 LEU A N 1
ATOM 1187 C CA . LEU A 1 152 ? 8.437 -8.344 -22.257 1.00 91.44 152 LEU A CA 1
ATOM 1188 C C . LEU A 1 152 ? 7.110 -8.087 -22.966 1.00 91.44 152 LEU A C 1
ATOM 1190 O O . LEU A 1 152 ? 6.061 -8.241 -22.356 1.00 91.44 152 LEU A O 1
ATOM 1194 N N . LEU A 1 153 ? 7.152 -7.700 -24.243 1.00 91.31 153 LEU A N 1
ATOM 1195 C CA . LEU A 1 153 ? 5.961 -7.501 -25.071 1.00 91.31 153 LEU A CA 1
ATOM 1196 C C . LEU A 1 153 ? 5.210 -8.807 -25.350 1.00 91.31 153 LEU A C 1
ATOM 1198 O O . LEU A 1 153 ? 3.985 -8.775 -25.423 1.00 91.31 153 LEU A O 1
ATOM 1202 N N . ASP A 1 154 ? 5.923 -9.924 -25.501 1.00 91.19 154 ASP A N 1
ATOM 1203 C CA . ASP A 1 154 ? 5.320 -11.245 -25.727 1.00 91.19 154 ASP A CA 1
ATOM 1204 C C . ASP A 1 154 ? 4.518 -11.721 -24.504 1.00 91.19 154 ASP A C 1
ATOM 1206 O O . ASP A 1 154 ? 3.386 -12.192 -24.627 1.00 91.19 154 ASP A O 1
ATOM 1210 N N . GLU A 1 155 ? 5.069 -11.479 -23.312 1.00 93.38 155 GLU A N 1
ATOM 1211 C CA . GLU A 1 155 ? 4.464 -11.856 -22.032 1.00 93.38 155 GLU A CA 1
ATOM 1212 C C . GLU A 1 155 ? 3.524 -10.783 -21.452 1.00 93.38 155 GLU A C 1
ATOM 1214 O O . GLU A 1 155 ? 2.890 -10.980 -20.410 1.00 93.38 155 GLU A O 1
ATOM 1219 N N . ALA A 1 156 ? 3.403 -9.638 -22.124 1.00 93.06 156 ALA A N 1
ATOM 1220 C CA . ALA A 1 156 ? 2.585 -8.529 -21.668 1.00 93.06 156 ALA A CA 1
ATOM 1221 C C . ALA A 1 156 ? 1.091 -8.876 -21.647 1.00 93.06 156 ALA A C 1
ATOM 1223 O O . ALA A 1 156 ? 0.521 -9.418 -22.595 1.00 93.06 156 ALA A O 1
ATOM 1224 N N . GLY A 1 157 ? 0.426 -8.486 -20.565 1.00 93.81 157 GLY A N 1
ATOM 1225 C CA . GLY A 1 157 ? -0.990 -8.725 -20.332 1.00 93.81 157 GLY A CA 1
ATOM 1226 C C . GLY A 1 157 ? -1.333 -10.176 -19.995 1.00 93.81 157 GLY A C 1
ATOM 1227 O O . GLY A 1 157 ? -2.485 -10.585 -20.153 1.00 93.81 157 GLY A O 1
ATOM 1228 N N . ARG A 1 158 ? -0.355 -10.971 -19.542 1.00 93.88 158 ARG A N 1
ATOM 1229 C CA . ARG A 1 158 ? -0.528 -12.392 -19.204 1.00 93.88 158 ARG A CA 1
ATOM 1230 C C . ARG A 1 158 ? 0.233 -12.755 -17.927 1.00 93.88 158 ARG A C 1
ATOM 1232 O O . ARG A 1 158 ? 0.925 -11.922 -17.338 1.00 93.88 158 ARG A O 1
ATOM 1239 N N . ASP A 1 159 ? 0.062 -13.999 -17.484 1.00 94.75 159 ASP A N 1
ATOM 1240 C CA . ASP A 1 159 ? 0.876 -14.564 -16.409 1.00 94.75 159 ASP A CA 1
ATOM 1241 C C . ASP A 1 159 ? 2.204 -15.076 -16.966 1.00 94.75 159 ASP A C 1
ATOM 1243 O O . ASP A 1 159 ? 2.252 -16.084 -17.665 1.00 94.75 159 ASP A O 1
ATOM 1247 N N . ALA A 1 160 ? 3.263 -14.348 -16.632 1.00 94.19 160 ALA A N 1
ATOM 1248 C CA . ALA A 1 160 ? 4.639 -14.585 -17.035 1.00 94.19 160 ALA A CA 1
ATOM 1249 C C . ALA A 1 160 ? 5.425 -15.357 -15.963 1.00 94.19 160 ALA A C 1
ATOM 1251 O O . ALA A 1 160 ? 6.656 -15.307 -15.924 1.00 94.19 160 ALA A O 1
ATOM 1252 N N . THR A 1 161 ? 4.740 -16.034 -15.031 1.00 93.06 161 THR A N 1
ATOM 1253 C CA . THR A 1 161 ? 5.392 -16.699 -13.894 1.00 93.06 161 THR A CA 1
ATOM 1254 C C . THR A 1 161 ? 6.373 -17.770 -14.352 1.00 93.06 161 THR A C 1
ATOM 1256 O O . THR A 1 161 ? 7.487 -17.850 -13.824 1.00 93.06 161 THR A O 1
ATOM 1259 N N . ASP A 1 162 ? 5.962 -18.590 -15.320 1.00 91.81 162 ASP A N 1
ATOM 1260 C CA . ASP A 1 162 ? 6.799 -19.653 -15.873 1.00 91.81 162 ASP A CA 1
ATOM 1261 C C . ASP A 1 162 ? 7.959 -19.073 -16.684 1.00 91.81 162 ASP A C 1
ATOM 1263 O O . ASP A 1 162 ? 9.103 -19.437 -16.419 1.00 91.81 162 ASP A O 1
ATOM 1267 N N . ALA A 1 163 ? 7.705 -18.097 -17.563 1.00 90.88 163 ALA A N 1
ATOM 1268 C CA . ALA A 1 163 ? 8.752 -17.436 -18.343 1.00 90.88 163 ALA A CA 1
ATOM 1269 C C . ALA A 1 163 ? 9.807 -16.768 -17.444 1.00 90.88 163 ALA A C 1
ATOM 1271 O O . ALA A 1 163 ? 11.010 -16.956 -17.625 1.00 90.88 163 ALA A O 1
ATOM 1272 N N . PHE A 1 164 ? 9.374 -16.046 -16.407 1.00 90.75 164 PHE A N 1
ATOM 1273 C CA . PHE A 1 164 ? 10.277 -15.393 -15.461 1.00 90.75 164 PHE A CA 1
ATOM 1274 C C . PHE A 1 164 ? 11.149 -16.401 -14.697 1.00 90.75 164 PHE A C 1
ATOM 1276 O O . PHE A 1 164 ? 12.330 -16.138 -14.437 1.00 90.75 164 PHE A O 1
ATOM 1283 N N . LYS A 1 165 ? 10.565 -17.546 -14.319 1.00 89.56 165 LYS A N 1
ATOM 1284 C CA . LYS A 1 165 ? 11.243 -18.620 -13.585 1.00 89.56 165 LYS A CA 1
ATOM 1285 C C . LYS A 1 165 ? 12.215 -19.397 -14.472 1.00 89.56 165 LYS A C 1
ATOM 1287 O O . LYS A 1 165 ? 13.297 -19.720 -13.990 1.00 89.56 165 LYS A O 1
ATOM 1292 N N . ASP A 1 166 ? 11.841 -19.683 -15.716 1.00 90.94 166 ASP A N 1
ATOM 1293 C CA . ASP A 1 166 ? 12.654 -20.432 -16.682 1.00 90.94 166 ASP A CA 1
ATOM 1294 C C . ASP A 1 166 ? 13.958 -19.696 -17.014 1.00 90.94 166 ASP A C 1
ATOM 1296 O O . ASP A 1 166 ? 15.035 -20.288 -16.994 1.00 90.94 166 ASP A O 1
ATOM 1300 N N . VAL A 1 167 ? 13.881 -18.369 -17.174 1.00 90.06 167 VAL A N 1
ATOM 1301 C CA . VAL A 1 167 ? 15.058 -17.516 -17.414 1.00 90.06 167 VAL A CA 1
ATOM 1302 C C . VAL A 1 167 ? 16.025 -17.500 -16.221 1.00 90.06 167 VAL A C 1
ATOM 1304 O O . VAL A 1 167 ? 17.227 -17.314 -16.403 1.00 90.06 167 VAL A O 1
ATOM 1307 N N . GLY A 1 168 ? 15.535 -17.706 -14.995 1.00 88.06 168 GLY A N 1
ATOM 1308 C CA . GLY A 1 168 ? 16.387 -17.756 -13.803 1.00 88.06 168 GLY A CA 1
ATOM 1309 C C . GLY A 1 168 ? 16.938 -16.391 -13.374 1.00 88.06 168 GLY A C 1
ATOM 1310 O O . GLY A 1 168 ? 18.125 -16.262 -13.080 1.00 88.06 168 GLY A O 1
ATOM 1311 N N . HIS A 1 169 ? 16.078 -15.371 -13.327 1.00 88.88 169 HIS A N 1
ATOM 1312 C CA . HIS A 1 169 ? 16.436 -14.022 -12.878 1.00 88.88 169 HIS A CA 1
ATOM 1313 C C . HIS A 1 169 ? 17.113 -14.002 -11.492 1.00 88.88 169 HIS A C 1
ATOM 1315 O O . HIS A 1 169 ? 16.727 -14.735 -10.576 1.00 88.88 169 HIS A O 1
ATOM 1321 N N . SER A 1 170 ? 18.119 -13.134 -11.333 1.00 89.19 170 SER A N 1
ATOM 1322 C CA . SER A 1 170 ? 18.897 -12.983 -10.096 1.00 89.19 170 SER A CA 1
ATOM 1323 C C . SER A 1 170 ? 18.082 -12.361 -8.951 1.00 89.19 170 SER A C 1
ATOM 1325 O O . SER A 1 170 ? 16.996 -11.813 -9.146 1.00 89.19 170 SER A O 1
ATOM 1327 N N . GLY A 1 171 ? 18.626 -12.413 -7.729 1.00 86.44 171 GLY A N 1
ATOM 1328 C CA . GLY A 1 171 ? 18.011 -11.772 -6.560 1.00 86.44 171 GLY A CA 1
ATOM 1329 C C . GLY A 1 171 ? 17.780 -10.270 -6.754 1.00 86.44 171 GLY A C 1
ATOM 1330 O O . GLY A 1 171 ? 16.714 -9.777 -6.407 1.00 86.44 171 GLY A O 1
ATOM 1331 N N . GLU A 1 172 ? 18.719 -9.573 -7.395 1.00 86.69 172 GLU A N 1
ATOM 1332 C CA . GLU A 1 172 ? 18.605 -8.139 -7.702 1.00 86.69 172 GLU A CA 1
ATOM 1333 C C . GLU A 1 172 ? 17.424 -7.843 -8.640 1.00 86.69 172 GLU A C 1
ATOM 1335 O O . GLU A 1 172 ? 16.670 -6.898 -8.418 1.00 86.69 172 GLU A O 1
ATOM 1340 N N . ALA A 1 173 ? 17.185 -8.696 -9.642 1.00 86.94 173 ALA A N 1
ATOM 1341 C CA . ALA A 1 173 ? 16.037 -8.551 -10.538 1.00 86.94 173 ALA A CA 1
ATOM 1342 C C . ALA A 1 173 ? 14.698 -8.701 -9.793 1.00 86.94 173 ALA A C 1
ATOM 1344 O O . ALA A 1 173 ? 13.732 -8.007 -10.107 1.00 86.94 173 ALA A O 1
ATOM 1345 N N . LEU A 1 174 ? 14.639 -9.553 -8.762 1.00 87.88 174 LEU A N 1
ATOM 1346 C CA . LEU A 1 174 ? 13.464 -9.655 -7.890 1.00 87.88 174 LEU A CA 1
ATOM 1347 C C . LEU A 1 174 ? 13.261 -8.401 -7.034 1.00 87.88 174 LEU A C 1
ATOM 1349 O O . LEU A 1 174 ? 12.120 -8.066 -6.719 1.00 87.88 174 LEU A O 1
ATOM 1353 N N . GLU A 1 175 ? 14.332 -7.721 -6.627 1.00 89.38 175 GLU A N 1
ATOM 1354 C CA . GLU A 1 175 ? 14.229 -6.466 -5.875 1.00 89.38 175 GLU A CA 1
ATOM 1355 C C . GLU A 1 175 ? 13.696 -5.332 -6.746 1.00 89.38 175 GLU A C 1
ATOM 1357 O O . GLU A 1 175 ? 12.785 -4.623 -6.318 1.00 89.38 175 GLU A O 1
ATOM 1362 N N . ILE A 1 176 ? 14.172 -5.233 -7.991 1.00 88.31 176 ILE A N 1
ATOM 1363 C CA . ILE A 1 176 ? 13.617 -4.306 -8.986 1.00 88.31 176 ILE A CA 1
ATOM 1364 C C . ILE A 1 176 ? 12.135 -4.620 -9.210 1.00 88.31 176 ILE A C 1
ATOM 1366 O O . ILE A 1 176 ? 11.294 -3.731 -9.100 1.00 88.31 176 ILE A O 1
ATOM 1370 N N . LEU A 1 177 ? 11.796 -5.896 -9.426 1.00 89.19 177 LEU A N 1
ATOM 1371 C CA . LEU A 1 177 ? 10.421 -6.338 -9.651 1.00 89.19 177 LEU A CA 1
ATOM 1372 C C . LEU A 1 177 ? 9.488 -5.950 -8.494 1.00 89.19 177 LEU A C 1
ATOM 1374 O O . LEU A 1 177 ? 8.382 -5.477 -8.732 1.00 89.19 177 LEU A O 1
ATOM 1378 N N . LYS A 1 178 ? 9.927 -6.085 -7.235 1.00 88.19 178 LYS A N 1
ATOM 1379 C CA . LYS A 1 178 ? 9.133 -5.664 -6.064 1.00 88.19 178 LYS A CA 1
ATOM 1380 C C . LYS A 1 178 ? 8.767 -4.179 -6.101 1.00 88.19 178 LYS A C 1
ATOM 1382 O O . LYS A 1 178 ? 7.671 -3.834 -5.674 1.00 88.19 178 LYS A O 1
ATOM 1387 N N . GLY A 1 179 ? 9.655 -3.321 -6.604 1.00 88.06 179 GLY A N 1
ATOM 1388 C CA . GLY A 1 179 ? 9.392 -1.887 -6.753 1.00 88.06 179 GLY A CA 1
ATOM 1389 C C . GLY A 1 179 ? 8.363 -1.552 -7.838 1.00 88.06 179 GLY A C 1
ATOM 1390 O O . GLY A 1 179 ? 7.826 -0.448 -7.845 1.00 88.06 179 GLY A O 1
ATOM 1391 N N . LEU A 1 180 ? 8.072 -2.503 -8.729 1.00 90.75 180 LEU A N 1
ATOM 1392 C CA . LEU A 1 180 ? 7.120 -2.365 -9.830 1.00 90.75 180 LEU A CA 1
ATOM 1393 C C . LEU A 1 180 ? 5.742 -2.971 -9.502 1.00 90.75 180 LEU A C 1
ATOM 1395 O O . LEU A 1 180 ? 4.863 -2.973 -10.361 1.00 90.75 180 LEU A O 1
ATOM 1399 N N . GLU A 1 181 ? 5.540 -3.510 -8.291 1.00 93.00 181 GLU A N 1
ATOM 1400 C CA . GLU A 1 181 ? 4.268 -4.117 -7.869 1.00 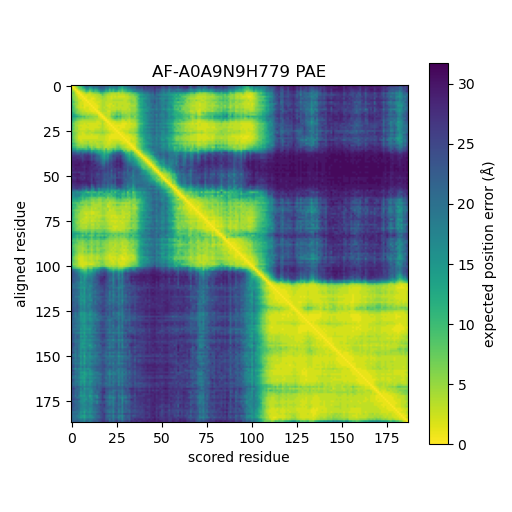93.00 181 GLU A CA 1
ATOM 1401 C C . GLU A 1 181 ? 3.170 -3.049 -7.783 1.00 93.00 181 GLU A C 1
ATOM 1403 O O . GLU A 1 181 ? 3.269 -2.098 -7.009 1.00 93.00 181 GLU A O 1
ATOM 1408 N N . ILE A 1 182 ? 2.093 -3.235 -8.547 1.00 91.19 182 ILE A N 1
ATOM 1409 C CA . ILE A 1 182 ? 0.932 -2.332 -8.548 1.00 91.19 182 ILE A CA 1
ATOM 1410 C C . ILE A 1 182 ? -0.334 -2.986 -7.991 1.00 91.19 182 ILE A C 1
ATOM 1412 O O . ILE A 1 182 ? -1.327 -2.297 -7.743 1.00 91.19 182 ILE A O 1
ATOM 1416 N N . GLY A 1 183 ? -0.328 -4.307 -7.792 1.00 91.00 183 GLY A N 1
ATOM 1417 C CA . GLY A 1 183 ? -1.519 -5.023 -7.362 1.00 91.00 183 GLY A CA 1
ATOM 1418 C C . GLY A 1 183 ? -1.397 -6.540 -7.337 1.00 91.00 183 GLY A C 1
ATOM 1419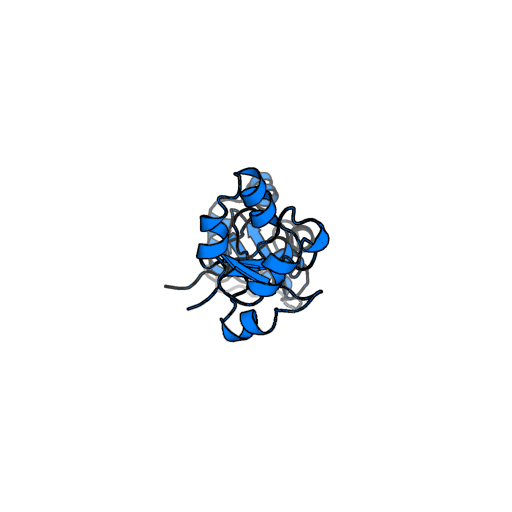 O O . GLY A 1 183 ? -0.303 -7.104 -7.387 1.00 91.00 183 GLY A O 1
ATOM 1420 N N . GLU A 1 184 ? -2.549 -7.198 -7.260 1.00 92.25 184 GLU A N 1
ATOM 1421 C CA . GLU A 1 184 ? -2.681 -8.654 -7.194 1.00 92.25 184 GLU A CA 1
ATOM 1422 C C . GLU A 1 184 ? -3.696 -9.154 -8.228 1.00 92.25 184 GLU A C 1
ATOM 1424 O O . GLU A 1 184 ? -4.698 -8.490 -8.500 1.00 92.25 184 GLU A O 1
ATOM 1429 N N . LEU A 1 185 ? -3.409 -10.306 -8.829 1.00 91.38 185 LEU A N 1
ATOM 1430 C CA . LEU A 1 185 ? -4.264 -10.962 -9.808 1.00 91.38 185 LEU A CA 1
ATOM 1431 C C . LEU A 1 185 ? -5.321 -11.791 -9.078 1.00 91.38 185 LEU A C 1
ATOM 1433 O O . LEU A 1 185 ? -4.981 -12.682 -8.299 1.00 91.38 185 LEU A O 1
ATOM 1437 N N . ILE A 1 186 ? -6.594 -11.530 -9.366 1.00 88.62 186 ILE A N 1
ATOM 1438 C CA . ILE A 1 186 ? -7.701 -12.364 -8.900 1.00 88.62 186 ILE A CA 1
ATOM 1439 C C . ILE A 1 186 ? -8.040 -13.412 -9.961 1.00 88.62 186 ILE A C 1
ATOM 1441 O O . ILE A 1 186 ? -8.144 -13.096 -11.150 1.00 88.62 186 ILE A O 1
ATOM 1445 N N . VAL A 1 187 ? -8.175 -14.661 -9.512 1.00 70.44 187 VAL A N 1
ATOM 1446 C CA . VAL A 1 187 ? -8.425 -15.851 -10.341 1.00 70.44 187 VAL A CA 1
ATOM 1447 C C . VAL A 1 187 ? -9.807 -16.432 -10.094 1.00 70.44 187 VAL A C 1
ATOM 1449 O O . VAL A 1 187 ? -10.286 -16.345 -8.939 1.00 70.44 187 VAL A O 1
#

InterPro domains:
  IPR001199 Cytochrome b5-like heme/steroid binding domain [PF00173] (8-43)
  IPR001199 Cytochrome b5-like heme/steroid binding domain [PF00173] (59-100)
  IPR001199 Cytochrome b5-like heme/steroid binding domain [PF00173] (114-185)
  IPR001199 Cytochrome b5-like heme/steroid binding domain [PR00363] (135-145)
  IPR001199 Cytochrome b5-like heme/steroid binding domain [PR00363] (145-159)
  IPR001199 Cytochrome b5-like heme/steroid binding domain [PR00363] (160-167)
  IPR001199 Cytochrome b5-like heme/steroid binding domain [PR00363] (173-185)
  IPR001199 Cytochrome b5-like heme/steroid binding domain [PS50255] (4-101)
  IPR001199 Cytochrome b5-like heme/steroid binding domain [PS50255] (110-186)
  IPR001199 Cytochrome b5-like heme/steroid binding domain [SM01117] (7-101)
  IPR001199 Cytochrome b5-like heme/steroid binding domain [SM01117] (113-186)
  IPR018506 Cytochrome b5, heme-binding site [PS00191] (141-148)
  IPR036400 Cytochrome b5-like heme/steroid binding domain superfamily [G3DSA:3.10.120.10] (1-104)
  IPR036400 Cytochrome b5-like heme/steroid binding domain superfamily [G3DSA:3.10.120.10] (105-186)
  IPR036400 Cytochrome b5-like heme/steroi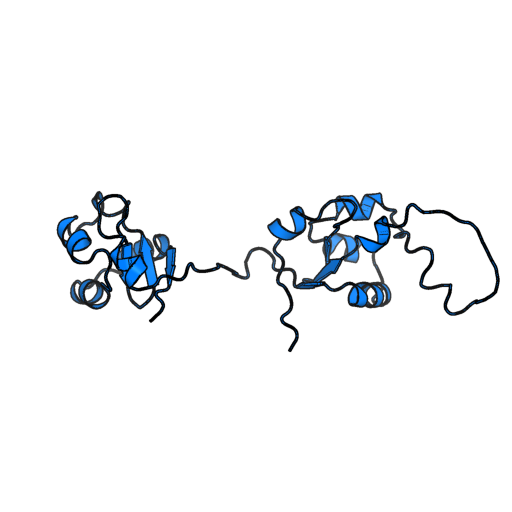d binding domain superfamily [SSF55856] (3-103)
  IPR036400 Cytochrome b5-like heme/steroid binding domain superfamily [SSF55856] (107-185)
  IPR050668 Cytochrome b5 [PTHR19359] (106-185)

Radius of gyration: 26.42 Å; Cα contacts (8 Å, |Δi|>4): 255; chains: 1; bounding box: 53×49×68 Å

Sequence (187 aa):
MSSKKLFTLEELSQHDKKGSLYVAIKGKVYDVSKFIDEAGSKHLNQKNAYLTFFTSNYEHPGGEEVLLDEAGRDATDAFEDVGHSEEALEILKGLEIGEFVKASATMSSKKLFTFEELSQHNKKGSLYVAIKGKIYDISKFIDEHPGGEVVLLDEAGRDATDAFKDVGHSGEALEILKGLEIGELIV

Secondary structure (DSSP, 8-state):
---PEEEEHHHHHT-EETTEEEEEETTEEEE-GGGT------------TTTTTSSS----TTHHHHHHHSTTSBTHHHHHHTT--HHHHHHHHTTEEEEEE-TTS----PEEE-HHHHHH-EETTEEEEEETTEEEE-TTTTTT-TT-HHHHHHSTTSB-HHHHHHHT--HHHHHHHHHTEEEEE--

Solvent-accessible surface area (backbone atoms only — not comparable to full-atom values): 10872 Å² total; per-residue (Å²): 133,84,82,70,45,77,38,39,60,71,61,27,51,75,20,44,41,96,80,41,24,27,35,24,47,85,54,27,24,29,58,53,21,78,62,68,65,75,88,69,87,84,85,89,85,94,84,57,94,79,71,62,80,79,76,77,72,69,65,52,95,76,43,73,65,54,56,49,71,38,23,16,35,76,35,37,62,63,47,59,73,74,58,68,54,73,70,59,52,60,60,46,61,80,30,58,67,29,36,37,36,67,98,78,66,81,79,72,79,60,43,77,35,44,64,72,60,37,49,71,20,48,41,97,76,42,24,26,34,27,46,86,54,30,28,28,57,41,41,84,44,36,89,72,37,90,83,42,47,67,62,53,54,72,37,26,18,36,78,31,41,64,61,53,56,73,73,58,70,53,74,66,56,52,54,57,48,61,76,27,57,61,28,33,50,58,131

pLDDT: mean 75.8, std 18.59, range [27.97, 95.38]

Nearest PDB structures (foldseek):
  1icc-assembly1_A  TM=9.839E-01  e=4.655E-10  Rattus norvegicus
  1lj0-assembly1_A  TM=9.454E-01  e=3.141E-10  Rattus norvegicus
  2i89-assembly5_B  TM=9.300E-01  e=2.417E-10  Rattus norvegicus
  1nx7-assembly1_A  TM=9.415E-01  e=8.966E-10  Bos taurus
  2m33-assembly1_A  TM=8.936E-01  e=9.574E-10  Oryctolagus cuniculus

Mean predicted aligned error: 16.05 Å

Organism: NCBI:txid1433469